Protein AF-A0A3P6SID5-F1 (afdb_monomer)

Solvent-accessible surface area (backbone atoms only — not comparable to full-atom values): 12322 Å² total; per-residue (Å²): 133,87,85,81,76,90,71,96,58,91,74,56,70,68,60,51,62,51,66,75,40,53,69,63,57,48,50,54,51,52,53,51,50,54,51,51,53,53,52,57,67,33,73,90,69,36,75,94,76,78,73,63,74,86,64,75,61,93,82,77,67,81,88,70,90,82,46,64,70,52,18,52,51,42,37,50,53,50,66,72,31,67,91,48,43,64,61,51,51,37,52,56,39,42,76,67,70,34,55,50,51,74,35,49,34,43,29,69,41,96,90,53,79,47,70,40,57,30,31,36,35,41,45,76,20,82,74,37,92,43,64,37,23,36,39,39,37,27,41,69,84,43,52,66,31,40,13,45,49,53,27,46,53,52,53,52,67,73,50,75,78,39,57,42,19,40,37,42,36,40,21,26,75,46,70,62,33,46,50,25,50,49,27,50,74,70,72,50,91,56,95,44,45,44,46,48,80,70,93,78,83,78,30,52,74,80,47,72,46,77,56,79,116

Foldseek 3Di:
DDDDDDDPDPDPPVVVVCVVCVPVVVVVVVVVVVVVVVQQPPPVNDDVDDDPLPDDDPPLDPPDDDQPVQLVVQLVVCVVPVPPNQVVLCVLLVVLPWDKDKKWKWFQPVPDTDIDIKIKTKDAQPNEPQQEEEEEEEESVQSSLVSVLSSVSSVVSVRNSNSHMYMYMHAYPPPLRVVQVVCLQVVNDDDGMHMDHDPDHTHHYPYYDYGDD

Organism: Cylicostephanus goldi (NCBI:txid71465)

Radius of gyration: 23.74 Å; Cα contacts (8 Å, |Δi|>4): 309; chains: 1; bounding box: 56×52×51 Å

InterPro domains:
  IPR007246 GPI transamidase component Gaa1 [PF04114] (115-213)
  IPR007246 GPI transamidase component Gaa1 [PTHR13304] (11-212)

Nearest PDB structures (foldseek):
  8imy-assembly1_G  TM=6.600E-01  e=4.866E-15  Homo sapiens
  8imx-assembly1_G  TM=6.613E-01  e=2.806E-14  Homo sapiens
  7wld-assembly1_G  TM=6.691E-01  e=1.928E-14  Homo sapiens
  7w72-assembly1_A  TM=6.576E-01  e=3.386E-14  Homo sapiens
  7d2i-assembly1_A  TM=7.084E-01  e=4.879E-05  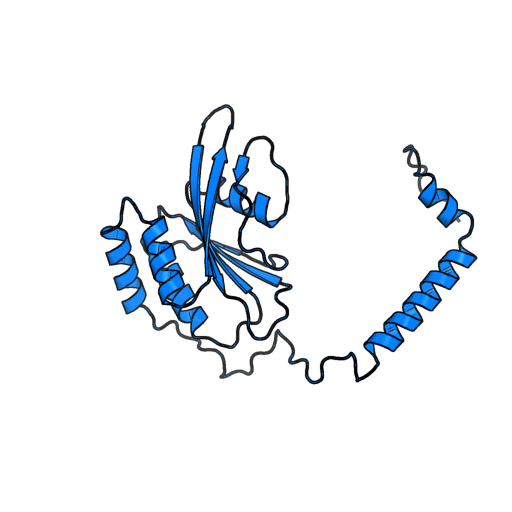Ixodes scapularis

Sequence (213 aa):
MRSLVTSSGQRHRILQRILDRPGLFGLISYTAALYYASFILDYKNSEHTRVSEHALMPGLVTERFDKDGLAVEYLQGLKENVKYKQDYICKCMEEVGLQCHKQRWWSTVKLSNASGTNVYAVLRATRATGVEAMLFAVDLTQREALAVTMAYAAFARQQVYWARDLFFVFVDGGAAGMDAWLSEYHLVEGNALRGEPLSAVGGVMIGGVVMKV

Mean predicted aligned error: 10.08 Å

pLDDT: mean 86.55, std 13.41, range [37.41, 97.81]

Secondary structure (DSSP, 8-state):
-PPP----S---HHHHHHHT-HHHHHHHHHHHHHHHHHHHHSTTTS-S----TT-PPTTSS--S---HHHHHHHHHHHHH-SSSHHHHHHHHHHHTT-EEEEEEEEE--TT--EEEEEEEEEEPPTTS-S-EEEEEEEETT-HHHHHHHHHHHHHHHH-S--SSEEEEEEESSTHHHHHHHHHHHTT---SSEEEPPPSS--SEEEEEEE---

Structure (mmCIF, N/CA/C/O backbone):
data_AF-A0A3P6SID5-F1
#
_entry.id   AF-A0A3P6SID5-F1
#
loop_
_atom_site.group_PDB
_atom_site.id
_atom_site.type_symbol
_atom_site.label_atom_id
_atom_site.label_alt_id
_atom_site.label_comp_id
_atom_site.label_asym_id
_atom_site.label_entity_id
_atom_site.label_seq_id
_atom_site.pdbx_PDB_ins_code
_atom_site.Cartn_x
_atom_site.Cartn_y
_atom_site.Cartn_z
_atom_site.occupancy
_atom_site.B_iso_or_equiv
_atom_site.auth_seq_id
_atom_site.auth_comp_id
_atom_site.auth_asym_id
_atom_site.auth_atom_id
_atom_site.pdbx_PDB_model_num
ATOM 1 N N . MET A 1 1 ? 25.006 36.005 -30.901 1.00 37.41 1 MET A N 1
ATOM 2 C CA . MET A 1 1 ? 23.806 35.426 -30.253 1.00 37.41 1 MET A CA 1
ATOM 3 C C . MET A 1 1 ? 24.026 35.428 -28.748 1.00 37.41 1 MET A C 1
ATOM 5 O O . MET A 1 1 ? 25.136 35.156 -28.314 1.00 37.41 1 MET A O 1
ATOM 9 N N . ARG A 1 2 ? 23.021 35.877 -27.989 1.00 37.59 2 ARG A N 1
ATOM 10 C CA . ARG A 1 2 ? 23.103 36.271 -26.572 1.00 37.59 2 ARG A CA 1
ATOM 11 C C . ARG A 1 2 ? 23.505 35.105 -25.658 1.00 37.59 2 ARG A C 1
ATOM 13 O O . ARG A 1 2 ? 22.853 34.068 -25.667 1.00 37.59 2 ARG A O 1
ATOM 20 N N . SER A 1 3 ? 24.542 35.324 -24.850 1.00 38.59 3 SER A N 1
ATOM 21 C CA . SER A 1 3 ? 24.907 34.471 -23.716 1.00 38.59 3 SER A CA 1
ATOM 22 C C . SER A 1 3 ? 23.888 34.677 -22.593 1.00 38.59 3 SER A C 1
ATOM 24 O O . SER A 1 3 ? 23.697 35.793 -22.109 1.00 38.59 3 SER A O 1
ATOM 26 N N . LEU A 1 4 ? 23.182 33.603 -22.252 1.00 44.41 4 LEU A N 1
ATOM 27 C CA . LEU A 1 4 ? 22.168 33.548 -21.209 1.00 44.41 4 LEU A CA 1
ATOM 28 C C . LEU A 1 4 ? 22.827 33.474 -19.822 1.00 44.41 4 LEU A C 1
ATOM 30 O O . LEU A 1 4 ? 23.631 32.586 -19.554 1.00 44.41 4 LEU A O 1
ATOM 34 N N . VAL A 1 5 ? 22.397 34.387 -18.947 1.00 42.75 5 VAL A N 1
ATOM 35 C CA . VAL A 1 5 ? 22.292 34.243 -17.484 1.00 42.75 5 VAL A CA 1
ATOM 36 C C . VAL A 1 5 ? 23.593 33.893 -16.741 1.00 42.75 5 VAL A C 1
ATOM 38 O O . VAL A 1 5 ? 23.950 32.736 -16.511 1.00 42.75 5 VAL A O 1
ATOM 41 N N . THR A 1 6 ? 24.264 34.928 -16.234 1.00 45.31 6 THR A N 1
ATOM 42 C CA . THR A 1 6 ? 25.262 34.807 -15.165 1.00 45.31 6 THR A CA 1
ATOM 43 C C . THR A 1 6 ? 24.550 34.575 -13.829 1.00 45.31 6 THR A C 1
ATOM 45 O O . THR A 1 6 ? 24.232 35.521 -13.113 1.00 45.31 6 THR A O 1
ATOM 48 N N . SER A 1 7 ? 24.266 33.316 -13.493 1.00 40.34 7 SER A N 1
ATOM 49 C CA . SER A 1 7 ? 23.890 32.941 -12.124 1.00 40.34 7 SER A CA 1
ATOM 50 C C . SER A 1 7 ? 25.135 32.968 -11.229 1.00 40.34 7 SER A C 1
ATOM 52 O O . SER A 1 7 ? 26.121 32.276 -11.492 1.00 40.34 7 SER A O 1
ATOM 54 N N . SER A 1 8 ? 25.091 33.806 -10.195 1.00 46.34 8 SER A N 1
ATOM 55 C CA . SER A 1 8 ? 26.129 34.069 -9.194 1.00 46.34 8 SER A CA 1
ATOM 56 C C . SER A 1 8 ? 26.168 33.003 -8.089 1.00 46.34 8 SER A C 1
ATOM 58 O O . SER A 1 8 ? 26.093 33.320 -6.904 1.00 46.34 8 SER A O 1
ATOM 60 N N . GLY A 1 9 ? 26.270 31.730 -8.471 1.00 56.53 9 GLY A N 1
ATOM 61 C CA . GLY A 1 9 ? 26.594 30.620 -7.570 1.00 56.53 9 GLY A CA 1
ATOM 62 C C . GLY A 1 9 ? 27.953 30.034 -7.949 1.00 56.53 9 GLY A C 1
ATOM 63 O O . GLY A 1 9 ? 28.246 29.910 -9.139 1.00 56.53 9 GLY A O 1
ATOM 64 N N . GLN A 1 10 ? 28.803 29.693 -6.972 1.00 56.16 10 GLN A N 1
ATOM 65 C CA . GLN A 1 10 ? 30.079 29.006 -7.223 1.00 56.16 10 GLN A CA 1
ATOM 66 C C . GLN A 1 10 ? 29.843 27.776 -8.115 1.00 56.16 10 GLN A C 1
ATOM 68 O O . GLN A 1 10 ? 29.314 26.761 -7.668 1.00 56.16 10 GLN A O 1
ATOM 73 N N . ARG A 1 11 ? 30.219 27.859 -9.398 1.00 56.56 11 ARG A N 1
ATOM 74 C CA . ARG A 1 11 ? 30.102 26.729 -10.326 1.00 56.56 11 ARG A CA 1
ATOM 75 C C . ARG A 1 11 ? 31.045 25.621 -9.858 1.00 56.56 11 ARG A C 1
ATOM 77 O O . ARG A 1 11 ? 32.242 25.852 -9.697 1.00 56.56 11 ARG A O 1
ATOM 84 N N . HIS A 1 12 ? 30.512 24.420 -9.636 1.00 68.69 12 HIS A N 1
ATOM 85 C CA . HIS A 1 12 ? 31.313 23.262 -9.242 1.00 68.69 12 HIS A CA 1
ATOM 86 C C . HIS A 1 12 ? 32.456 23.023 -10.244 1.00 68.69 12 HIS A C 1
ATOM 88 O O . HIS A 1 12 ? 32.229 22.918 -11.450 1.00 68.69 12 HIS A O 1
ATOM 94 N N . ARG A 1 13 ? 33.690 22.887 -9.735 1.00 73.44 13 ARG A N 1
ATOM 95 C CA . ARG A 1 13 ? 34.926 22.732 -10.535 1.00 73.44 13 ARG A CA 1
ATOM 96 C C . ARG A 1 13 ? 34.869 21.581 -11.551 1.00 73.44 13 ARG A C 1
ATOM 98 O O . ARG A 1 13 ? 35.522 21.643 -12.587 1.00 73.44 13 ARG A O 1
ATOM 105 N N . ILE A 1 14 ? 34.090 20.538 -11.259 1.00 74.94 14 ILE A N 1
ATOM 106 C CA . ILE A 1 14 ? 33.893 19.376 -12.141 1.00 74.94 14 ILE A CA 1
ATOM 107 C C . ILE A 1 14 ? 33.123 19.781 -13.401 1.00 74.94 14 ILE A C 1
ATOM 109 O O . ILE A 1 14 ? 33.540 19.456 -14.508 1.00 74.94 14 ILE A O 1
ATOM 113 N N . LEU A 1 15 ? 32.045 20.548 -13.236 1.00 73.69 15 LEU A N 1
ATOM 114 C CA . LEU A 1 15 ? 31.225 21.037 -14.342 1.00 73.69 15 LEU A CA 1
ATOM 115 C C . LEU A 1 15 ? 32.030 21.954 -15.267 1.00 73.69 15 LEU A C 1
ATOM 117 O O . LEU A 1 15 ? 31.939 21.810 -16.481 1.00 73.69 15 LEU A O 1
ATOM 121 N N . GLN A 1 16 ? 32.876 22.829 -14.711 1.00 74.06 16 GLN A N 1
ATOM 122 C CA . GLN A 1 16 ? 33.773 23.668 -15.518 1.00 74.06 16 GLN A CA 1
ATOM 123 C C . GLN A 1 16 ? 34.724 22.826 -16.376 1.00 74.06 16 GLN A C 1
ATOM 125 O O . GLN A 1 16 ? 34.759 23.014 -17.584 1.00 74.06 16 GLN A O 1
ATOM 130 N N . ARG A 1 17 ? 35.382 21.808 -15.803 1.00 72.81 17 ARG A N 1
ATOM 131 C CA . ARG A 1 17 ? 36.277 20.919 -16.572 1.00 72.81 17 ARG A CA 1
ATOM 132 C C . ARG A 1 17 ? 35.579 20.172 -17.712 1.00 72.81 17 ARG A C 1
ATOM 134 O O . ARG A 1 17 ? 36.223 19.875 -18.715 1.00 72.81 17 ARG A O 1
ATOM 141 N N . ILE A 1 18 ? 34.295 19.849 -17.553 1.00 74.44 18 ILE A N 1
ATOM 142 C CA . ILE A 1 18 ? 33.492 19.197 -18.598 1.00 74.44 18 ILE A CA 1
ATOM 143 C C . ILE A 1 18 ? 33.144 20.199 -19.709 1.00 74.44 18 ILE A C 1
ATOM 145 O O . ILE A 1 18 ? 33.297 19.896 -20.892 1.00 74.44 18 ILE A O 1
ATOM 149 N N . LEU A 1 19 ? 32.736 21.412 -19.331 1.00 75.44 19 LEU A N 1
ATOM 150 C CA . LEU A 1 19 ? 32.394 22.497 -20.255 1.00 75.44 19 LEU A CA 1
ATOM 151 C C . LEU A 1 19 ? 33.605 23.067 -21.010 1.00 75.44 19 LEU A C 1
ATOM 153 O O . LEU A 1 19 ? 33.432 23.549 -22.126 1.00 75.44 19 LEU A O 1
ATOM 157 N N . ASP A 1 20 ? 34.813 22.968 -20.453 1.00 81.56 20 ASP A N 1
ATOM 158 C CA . ASP A 1 20 ? 36.049 23.457 -21.080 1.00 81.56 20 ASP A CA 1
ATOM 159 C C . ASP A 1 20 ? 36.510 22.588 -22.270 1.00 81.56 20 ASP A C 1
ATOM 161 O O . ASP A 1 20 ? 37.322 23.026 -23.086 1.00 81.56 20 ASP A O 1
ATOM 165 N N . ARG A 1 21 ? 36.004 21.350 -22.404 1.00 82.94 21 ARG A N 1
ATOM 166 C CA . ARG A 1 21 ? 36.324 20.437 -23.523 1.00 82.94 21 ARG A CA 1
ATOM 167 C C . ARG A 1 21 ? 35.071 19.786 -24.123 1.00 82.94 21 ARG A C 1
ATOM 169 O O . ARG A 1 21 ? 34.941 18.558 -24.094 1.00 82.94 21 ARG A O 1
ATOM 176 N N . PRO A 1 22 ? 34.171 20.573 -24.737 1.00 77.75 22 PRO A N 1
ATOM 177 C CA . PRO A 1 22 ? 32.864 20.082 -25.170 1.00 77.75 22 PRO A CA 1
ATOM 178 C C . PRO A 1 22 ? 32.956 18.996 -26.255 1.00 77.75 22 PRO A C 1
ATOM 180 O O . PRO A 1 22 ? 32.145 18.075 -26.263 1.00 77.75 22 PRO A O 1
ATOM 183 N N . GLY A 1 23 ? 33.969 19.041 -27.131 1.00 84.75 23 GLY A N 1
ATOM 184 C CA . GLY A 1 23 ? 34.137 18.054 -28.207 1.00 84.75 23 GLY A CA 1
ATOM 185 C C . GLY A 1 23 ? 34.469 16.638 -27.717 1.00 84.75 23 GLY A C 1
ATOM 186 O O . GLY A 1 23 ? 33.917 15.669 -28.231 1.00 84.75 23 GLY A O 1
ATOM 187 N N . LEU A 1 24 ? 35.322 16.506 -26.693 1.00 86.25 24 LEU A N 1
ATOM 188 C CA . LEU A 1 24 ? 35.732 15.200 -26.159 1.00 86.25 24 LEU A CA 1
ATOM 189 C C . LEU A 1 24 ? 34.582 14.523 -25.405 1.00 86.25 24 LEU A C 1
ATOM 191 O O . LEU A 1 24 ? 34.270 13.364 -25.664 1.00 86.25 24 LEU A O 1
ATOM 195 N N . PHE A 1 25 ? 33.929 15.254 -24.496 1.00 85.00 25 PHE A N 1
ATOM 196 C CA . PHE A 1 25 ? 32.788 14.728 -23.742 1.00 85.00 25 PHE A CA 1
ATOM 197 C C . PHE A 1 25 ? 31.568 14.492 -24.638 1.00 85.00 25 PHE A C 1
ATOM 199 O O . PHE A 1 25 ? 30.834 13.532 -24.420 1.00 85.00 25 PHE A O 1
ATOM 206 N N . GLY A 1 26 ? 31.394 15.304 -25.687 1.00 86.56 26 GLY A N 1
ATOM 207 C CA . GLY A 1 26 ? 30.408 15.058 -26.735 1.00 86.56 26 GLY A CA 1
ATOM 208 C C . GLY A 1 26 ? 30.654 13.733 -27.455 1.00 86.56 26 GLY A C 1
ATOM 209 O O . GLY A 1 26 ? 29.738 12.922 -27.550 1.00 86.56 26 GLY A O 1
ATOM 210 N N . LEU A 1 27 ? 31.892 13.469 -27.891 1.00 93.31 27 LEU A N 1
ATOM 211 C CA . LEU A 1 27 ? 32.250 12.208 -28.547 1.00 93.31 27 LEU A CA 1
ATOM 212 C C . LEU A 1 27 ? 32.007 11.002 -27.628 1.00 93.31 27 LEU A C 1
ATOM 214 O O . LEU A 1 27 ? 31.391 10.035 -28.060 1.00 93.31 27 LEU A O 1
ATOM 218 N N . ILE A 1 28 ? 32.440 11.080 -26.364 1.00 93.19 28 ILE A N 1
ATOM 219 C CA . ILE A 1 28 ? 32.239 10.014 -25.367 1.00 93.19 28 ILE A CA 1
ATOM 220 C C . ILE A 1 28 ? 30.746 9.751 -25.135 1.00 93.19 28 ILE A C 1
ATOM 222 O O . ILE A 1 28 ? 30.326 8.601 -25.059 1.00 93.19 28 ILE A O 1
ATOM 226 N N . SER A 1 29 ? 29.934 10.806 -25.042 1.00 91.81 29 SER A N 1
ATOM 227 C CA . SER A 1 29 ? 28.482 10.677 -24.890 1.00 91.81 29 SER A CA 1
ATOM 228 C C . SER A 1 29 ? 27.844 10.004 -26.110 1.00 91.81 29 SER A C 1
ATOM 230 O O . SER A 1 29 ? 27.059 9.070 -25.961 1.00 91.81 29 SER A O 1
ATOM 232 N N . TYR A 1 30 ? 28.234 10.409 -27.324 1.00 94.81 30 TYR A N 1
ATOM 233 C CA . TYR A 1 30 ? 27.730 9.808 -28.562 1.00 94.81 30 TYR A CA 1
ATOM 234 C C . TYR A 1 30 ? 28.124 8.336 -28.707 1.00 94.81 30 TYR A C 1
ATOM 236 O O . TYR A 1 30 ? 27.286 7.515 -29.074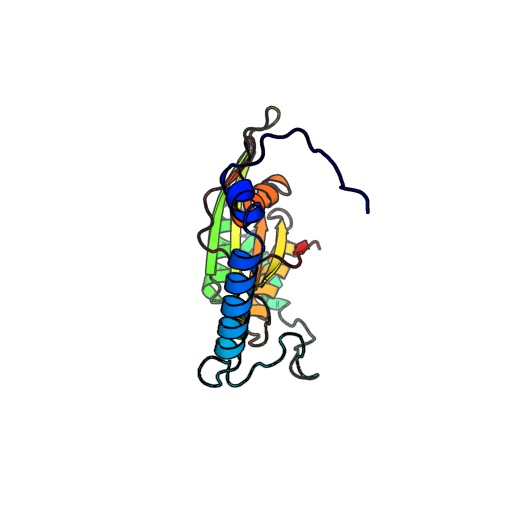 1.00 94.81 30 TYR A O 1
ATOM 244 N N . THR A 1 31 ? 29.374 7.976 -28.406 1.00 95.94 31 THR A N 1
ATOM 245 C CA . THR A 1 31 ? 29.815 6.577 -28.474 1.00 95.94 31 THR A CA 1
ATOM 246 C C . THR A 1 31 ? 29.134 5.722 -27.410 1.00 95.94 31 THR A C 1
ATOM 248 O O . THR A 1 31 ? 28.699 4.615 -27.721 1.00 95.94 31 THR A O 1
ATOM 251 N N . ALA A 1 32 ? 28.959 6.242 -26.191 1.00 96.19 32 ALA A N 1
ATOM 252 C CA . ALA A 1 32 ? 28.201 5.571 -25.139 1.00 96.19 32 ALA A CA 1
ATOM 253 C C . ALA A 1 32 ? 26.731 5.361 -25.535 1.00 96.19 32 ALA A C 1
ATOM 255 O O . ALA A 1 32 ? 26.195 4.274 -25.327 1.00 96.19 32 ALA A O 1
ATOM 256 N N . ALA A 1 33 ? 26.098 6.357 -26.160 1.00 94.31 33 ALA A N 1
ATOM 257 C CA . ALA A 1 33 ? 24.725 6.251 -26.647 1.00 94.31 33 ALA A CA 1
ATOM 258 C C . ALA A 1 33 ? 24.585 5.195 -27.756 1.00 94.31 33 ALA A C 1
ATOM 260 O O . ALA A 1 33 ? 23.677 4.370 -27.699 1.00 94.31 33 ALA A O 1
ATOM 261 N N . LEU A 1 34 ? 25.502 5.171 -28.731 1.00 95.50 34 LEU A N 1
ATOM 262 C CA . LEU A 1 34 ? 25.509 4.168 -29.806 1.00 95.50 34 LEU A CA 1
ATOM 263 C C . LEU A 1 34 ? 25.744 2.752 -29.272 1.00 95.50 34 LEU A C 1
ATOM 265 O O . LEU A 1 34 ? 25.076 1.812 -29.705 1.00 95.50 34 LEU A O 1
ATOM 269 N N . TYR A 1 35 ? 26.660 2.600 -28.314 1.00 95.62 35 TYR A N 1
ATOM 270 C CA . TYR A 1 35 ? 26.887 1.329 -27.635 1.00 95.62 35 TYR A CA 1
ATOM 271 C C . TYR A 1 35 ? 25.630 0.865 -26.895 1.00 95.62 35 TYR A C 1
ATOM 273 O O . TYR A 1 35 ? 25.184 -0.261 -27.092 1.00 95.62 35 TYR A O 1
ATOM 281 N N . TYR A 1 36 ? 25.017 1.745 -26.101 1.00 92.62 36 TYR A N 1
ATOM 282 C CA . TYR A 1 36 ? 23.811 1.428 -25.341 1.00 92.62 36 TYR A CA 1
ATOM 283 C C . TYR A 1 36 ? 22.621 1.080 -26.248 1.00 92.62 36 TYR A C 1
ATOM 285 O O . TYR A 1 36 ? 21.911 0.111 -25.989 1.00 92.62 36 TYR A O 1
ATOM 293 N N . ALA A 1 37 ? 22.443 1.807 -27.355 1.00 91.81 37 ALA A N 1
ATOM 294 C CA . ALA A 1 37 ? 21.420 1.497 -28.350 1.00 91.81 37 ALA A CA 1
ATOM 295 C C . ALA A 1 37 ? 21.654 0.119 -28.986 1.00 91.81 37 ALA A C 1
ATOM 297 O O . ALA A 1 37 ? 20.730 -0.684 -29.074 1.00 91.81 37 ALA A O 1
ATOM 298 N N . SER A 1 38 ? 22.899 -0.184 -29.365 1.00 90.62 38 SER A N 1
ATOM 299 C CA . SER A 1 38 ? 23.267 -1.491 -29.926 1.00 90.62 38 SER A CA 1
ATOM 300 C C . SER A 1 38 ? 23.057 -2.622 -28.915 1.00 90.62 38 SER A C 1
ATOM 302 O O . SER A 1 38 ? 22.618 -3.706 -29.283 1.00 90.62 38 SER A O 1
ATOM 304 N N . PHE A 1 39 ? 23.324 -2.358 -27.634 1.00 92.38 39 PHE A N 1
ATOM 305 C CA . PHE A 1 39 ? 23.145 -3.311 -26.544 1.00 92.38 39 PHE A CA 1
ATOM 306 C C . PHE A 1 39 ? 21.671 -3.664 -26.297 1.00 92.38 39 PHE A C 1
ATOM 308 O O . PHE A 1 39 ? 21.365 -4.836 -26.091 1.00 92.38 39 PHE A O 1
ATOM 315 N N . ILE A 1 40 ? 20.767 -2.677 -26.341 1.00 87.25 40 ILE A N 1
ATOM 316 C CA . ILE A 1 40 ? 19.315 -2.895 -26.192 1.00 87.25 40 ILE A CA 1
ATOM 317 C C . ILE A 1 40 ? 18.718 -3.594 -27.419 1.00 87.25 40 ILE A C 1
ATOM 319 O O . ILE A 1 40 ? 17.777 -4.373 -27.282 1.00 87.25 40 ILE A O 1
ATOM 323 N N . LEU A 1 41 ? 19.243 -3.308 -28.614 1.00 84.31 41 LEU A N 1
ATOM 324 C CA . LEU A 1 41 ? 18.772 -3.905 -29.866 1.00 84.31 41 LEU A CA 1
ATOM 325 C C . LEU A 1 41 ? 19.234 -5.356 -30.060 1.00 84.31 41 LEU A C 1
ATOM 327 O O . LEU A 1 41 ? 18.682 -6.050 -30.913 1.00 84.31 41 LEU A O 1
ATOM 331 N N . ASP A 1 42 ? 20.231 -5.822 -29.302 1.00 88.50 42 ASP A N 1
ATOM 332 C CA . ASP A 1 42 ? 20.638 -7.223 -29.337 1.00 88.50 42 ASP A CA 1
ATOM 333 C C . ASP A 1 42 ? 19.501 -8.109 -28.809 1.00 88.50 42 ASP A C 1
ATOM 335 O O . ASP A 1 42 ? 19.067 -7.992 -27.660 1.00 88.50 42 ASP A O 1
ATOM 339 N N . TYR A 1 43 ? 19.037 -9.033 -29.652 1.00 79.88 43 TYR A N 1
ATOM 340 C CA . TYR A 1 43 ? 17.922 -9.932 -29.355 1.00 79.88 43 TYR A CA 1
ATOM 341 C C . TYR A 1 43 ? 18.154 -10.770 -28.088 1.00 79.88 43 TYR A C 1
ATOM 343 O O . TYR A 1 43 ? 17.205 -11.162 -27.413 1.00 79.88 43 TYR A O 1
ATOM 351 N N . LYS A 1 44 ? 19.422 -11.033 -27.743 1.00 83.06 44 LYS A N 1
ATOM 352 C CA . LYS A 1 44 ? 19.797 -11.753 -26.516 1.00 83.06 44 LYS A CA 1
ATOM 353 C C . LYS A 1 44 ? 19.510 -10.966 -25.236 1.00 83.06 44 LYS A C 1
ATOM 355 O O . LYS A 1 44 ? 19.319 -11.581 -24.192 1.00 83.06 44 LYS A O 1
ATOM 360 N N . ASN A 1 45 ? 19.508 -9.636 -25.319 1.00 80.38 45 ASN A N 1
ATOM 361 C CA . ASN A 1 45 ? 19.296 -8.741 -24.182 1.00 80.38 45 ASN A CA 1
ATOM 362 C C . ASN A 1 45 ? 17.877 -8.159 -24.157 1.00 80.38 45 ASN A C 1
ATOM 364 O O . ASN A 1 45 ? 17.437 -7.663 -23.121 1.00 80.38 45 ASN A O 1
ATOM 368 N N . SER A 1 46 ? 17.165 -8.195 -25.285 1.00 70.44 46 SER A N 1
ATOM 369 C CA . SER A 1 46 ? 15.778 -7.745 -25.379 1.00 70.44 46 SER A CA 1
ATOM 370 C C . SER A 1 46 ? 14.805 -8.763 -24.776 1.00 70.44 46 SER A C 1
ATOM 372 O O . SER A 1 46 ? 14.966 -9.969 -24.960 1.00 70.44 46 SER A O 1
ATOM 374 N N . GLU A 1 47 ? 13.747 -8.293 -24.110 1.00 67.56 47 GLU A N 1
ATOM 375 C CA . GLU A 1 47 ? 12.662 -9.165 -23.648 1.00 67.56 47 GLU A CA 1
ATOM 376 C C . GLU A 1 47 ? 11.976 -9.852 -24.843 1.00 67.56 47 GLU A C 1
ATOM 378 O O . GLU A 1 47 ? 11.441 -9.188 -25.730 1.00 67.56 47 GLU A O 1
ATOM 383 N N . HIS A 1 48 ? 11.954 -11.190 -24.858 1.00 63.56 48 HIS A N 1
ATOM 384 C CA . HIS A 1 48 ? 11.429 -11.979 -25.982 1.00 63.56 48 HIS A CA 1
ATOM 385 C C . HIS A 1 48 ? 9.954 -11.701 -26.317 1.00 63.56 48 HIS A C 1
ATOM 387 O O . HIS A 1 48 ? 9.524 -11.903 -27.452 1.00 63.56 48 HIS A O 1
ATOM 393 N N . THR A 1 49 ? 9.142 -11.275 -25.346 1.00 65.94 49 THR A N 1
ATOM 394 C CA . THR A 1 49 ? 7.729 -10.935 -25.561 1.00 65.94 49 THR A CA 1
ATOM 395 C C . THR A 1 49 ? 7.282 -9.902 -24.532 1.00 65.94 49 THR A C 1
ATOM 397 O O . THR A 1 49 ? 6.819 -10.249 -23.446 1.00 65.94 49 THR A O 1
ATOM 400 N N . ARG A 1 50 ? 7.396 -8.616 -24.879 1.00 63.44 50 ARG A N 1
ATOM 401 C CA . ARG A 1 50 ? 6.803 -7.534 -24.087 1.00 63.44 50 ARG A CA 1
ATOM 402 C C . ARG A 1 50 ? 5.327 -7.394 -24.459 1.00 63.44 50 ARG A C 1
ATOM 404 O O . ARG A 1 50 ? 4.988 -6.831 -25.497 1.00 63.44 50 ARG A O 1
ATOM 411 N N . VAL A 1 51 ? 4.439 -7.893 -23.606 1.00 62.06 51 VAL A N 1
ATOM 412 C CA . VAL A 1 51 ? 3.011 -7.551 -23.676 1.00 62.06 51 VAL A CA 1
ATOM 413 C C . VAL A 1 51 ? 2.863 -6.124 -23.159 1.00 62.06 51 VAL A C 1
ATOM 415 O O . VAL A 1 51 ? 3.378 -5.809 -22.088 1.00 62.06 51 VAL A O 1
ATOM 418 N N . SER A 1 52 ? 2.196 -5.239 -23.907 1.00 64.06 52 SER A N 1
ATOM 419 C CA . SER A 1 52 ? 1.993 -3.869 -23.430 1.00 64.06 52 SER A CA 1
ATOM 420 C C . SER A 1 52 ? 1.209 -3.894 -22.119 1.00 64.06 52 SER A C 1
ATOM 422 O O . SER A 1 52 ? 0.090 -4.406 -22.068 1.00 64.06 52 SER A O 1
ATOM 424 N N . GLU A 1 53 ? 1.783 -3.304 -21.078 1.00 63.88 53 GLU A N 1
ATOM 425 C CA . GLU A 1 53 ? 1.243 -3.285 -19.715 1.00 63.88 53 GLU A CA 1
ATOM 426 C C . GLU A 1 53 ? -0.161 -2.667 -19.598 1.00 63.88 53 GLU A C 1
ATOM 428 O O . GLU A 1 53 ? -0.905 -2.996 -18.678 1.00 63.88 53 GLU A O 1
ATOM 433 N N . HIS A 1 54 ? -0.543 -1.817 -20.556 1.00 63.31 54 HIS A N 1
ATOM 434 C CA . HIS A 1 54 ? -1.824 -1.110 -20.580 1.00 63.31 54 HIS A CA 1
ATOM 435 C C . HIS A 1 54 ? -2.946 -1.827 -21.342 1.00 63.31 54 HIS A C 1
ATOM 437 O O . HIS A 1 54 ? -4.083 -1.362 -21.310 1.00 63.31 54 HIS A O 1
ATOM 443 N N . ALA A 1 55 ? -2.667 -2.946 -22.015 1.00 62.41 55 ALA A N 1
ATOM 444 C CA . ALA A 1 55 ? -3.671 -3.659 -22.799 1.00 62.41 55 ALA A CA 1
ATOM 445 C C . ALA A 1 55 ? -4.014 -4.996 -22.136 1.00 62.41 55 ALA A C 1
ATOM 447 O O . ALA A 1 55 ? -3.410 -6.032 -22.416 1.00 62.41 55 ALA A O 1
ATOM 448 N N . LEU A 1 56 ? -5.015 -4.986 -21.256 1.00 68.00 56 LEU A N 1
ATOM 449 C CA . LEU A 1 56 ? -5.776 -6.205 -21.002 1.00 68.00 56 LEU A CA 1
ATOM 450 C C . LEU A 1 56 ? -6.735 -6.409 -22.175 1.00 68.00 56 LEU A C 1
ATOM 452 O O . LEU A 1 56 ? -7.448 -5.485 -22.561 1.00 68.00 56 LEU A O 1
ATOM 456 N N . MET A 1 57 ? -6.751 -7.614 -22.748 1.00 71.88 57 MET A N 1
ATOM 457 C CA . MET A 1 57 ? -7.738 -7.943 -23.771 1.00 71.88 57 MET A CA 1
ATOM 458 C C . MET A 1 57 ? -9.141 -7.859 -23.141 1.00 71.88 57 MET A C 1
ATOM 460 O O . MET A 1 57 ? -9.336 -8.374 -22.030 1.00 71.88 57 MET A O 1
ATOM 464 N N . PRO A 1 58 ? -10.108 -7.203 -23.809 1.00 61.84 58 PRO A N 1
ATOM 465 C CA . PRO A 1 58 ? -11.482 -7.138 -23.324 1.00 61.84 58 PRO A CA 1
ATOM 466 C C . PRO A 1 58 ? -12.003 -8.569 -23.128 1.00 61.84 58 PRO A C 1
ATOM 468 O O . PRO A 1 58 ? -11.965 -9.377 -24.053 1.00 61.84 58 PRO A O 1
ATOM 471 N N . GLY A 1 59 ? -12.397 -8.904 -21.896 1.00 70.38 59 GLY A N 1
ATOM 472 C CA . GLY A 1 59 ? -12.808 -10.257 -21.488 1.00 70.38 59 GLY A CA 1
ATOM 473 C C . GLY A 1 59 ? -11.886 -10.964 -20.484 1.00 70.38 59 GLY A C 1
ATOM 474 O O . GLY A 1 59 ? -12.309 -11.945 -19.884 1.00 70.38 59 GLY A O 1
ATOM 475 N N . LEU A 1 60 ? -10.661 -10.472 -20.246 1.00 76.88 60 LEU A N 1
ATOM 476 C CA . LEU A 1 60 ? -9.793 -10.970 -19.157 1.00 76.88 60 LEU A CA 1
ATOM 477 C C . LEU A 1 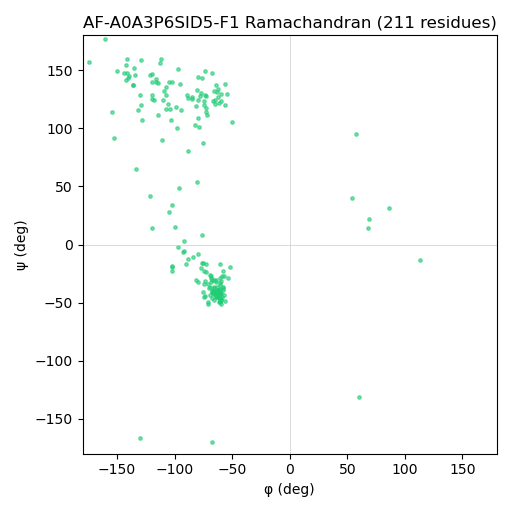60 ? -9.936 -10.188 -17.843 1.00 76.88 60 LEU A C 1
ATOM 479 O O . LEU A 1 60 ? -9.340 -10.564 -16.834 1.00 76.88 60 LEU A O 1
ATOM 483 N N . VAL A 1 61 ? -10.695 -9.092 -17.859 1.00 77.56 61 VAL A N 1
ATOM 484 C CA . VAL A 1 61 ? -10.991 -8.296 -16.667 1.00 77.56 61 VAL A CA 1
ATOM 485 C C . VAL A 1 61 ? -12.237 -8.858 -16.000 1.00 77.56 61 VAL A C 1
ATOM 487 O O . VAL A 1 61 ? -13.297 -8.953 -16.615 1.00 77.56 61 VAL A O 1
ATOM 490 N N . THR A 1 62 ? -12.118 -9.177 -14.719 1.00 81.56 62 THR A N 1
ATOM 491 C CA . THR A 1 62 ? -13.272 -9.466 -13.871 1.00 81.56 62 THR A CA 1
ATOM 492 C C . THR A 1 62 ? -13.907 -8.133 -13.472 1.00 81.56 62 THR A C 1
ATOM 494 O O . THR A 1 62 ? -13.380 -7.423 -12.621 1.00 81.56 62 THR A O 1
ATOM 497 N N . GLU A 1 63 ? -15.006 -7.754 -14.127 1.00 79.38 63 GLU A N 1
ATOM 498 C CA . GLU A 1 63 ? -15.639 -6.434 -13.942 1.00 79.38 63 GLU A CA 1
ATOM 499 C C . GLU A 1 63 ? -16.373 -6.289 -12.605 1.00 79.38 63 GLU A C 1
ATOM 501 O O . GLU A 1 63 ? -16.597 -5.178 -12.127 1.00 79.38 63 GLU A O 1
ATOM 506 N N . ARG A 1 64 ? -16.787 -7.412 -12.012 1.00 83.75 64 ARG A N 1
ATOM 507 C CA . ARG A 1 64 ? -17.608 -7.425 -10.803 1.00 83.75 64 ARG A CA 1
ATOM 508 C C . ARG A 1 64 ? -16.785 -7.864 -9.609 1.00 83.75 64 ARG A C 1
ATOM 510 O O . ARG A 1 64 ? -16.160 -8.921 -9.627 1.00 83.75 64 ARG A O 1
ATOM 517 N N . PHE A 1 65 ? -16.850 -7.054 -8.565 1.00 86.44 65 PHE A N 1
ATOM 518 C CA . PHE A 1 65 ? -16.450 -7.459 -7.232 1.00 86.44 65 PHE A CA 1
ATOM 519 C C . PHE A 1 65 ? -17.528 -8.388 -6.661 1.00 86.44 65 PHE A C 1
ATOM 521 O O . PHE A 1 65 ? -18.699 -8.022 -6.635 1.00 86.44 65 PHE A O 1
ATOM 528 N N . ASP A 1 66 ? -17.140 -9.598 -6.258 1.00 88.69 66 ASP A N 1
ATOM 529 C CA . ASP A 1 66 ? -18.046 -10.658 -5.795 1.00 88.69 66 ASP A CA 1
ATOM 530 C C . ASP A 1 66 ? -17.762 -11.104 -4.346 1.00 88.69 66 ASP A C 1
ATOM 532 O O . ASP A 1 66 ? -18.240 -12.148 -3.900 1.00 88.69 66 ASP A O 1
ATOM 536 N N . LYS A 1 67 ? -16.968 -10.329 -3.591 1.00 90.62 67 LYS A N 1
ATOM 537 C CA . LYS A 1 67 ? -16.500 -10.689 -2.238 1.00 90.62 67 LYS A CA 1
ATOM 538 C C . LYS A 1 67 ? -17.260 -9.984 -1.115 1.00 90.62 67 LYS A C 1
ATOM 540 O O . LYS A 1 67 ? -16.693 -9.726 -0.054 1.00 90.62 67 LYS A O 1
ATOM 545 N N . ASP A 1 68 ? -18.551 -9.733 -1.307 1.00 91.19 68 ASP A N 1
ATOM 546 C CA . ASP A 1 68 ? -19.393 -9.071 -0.302 1.00 91.19 68 ASP A CA 1
ATOM 547 C C . ASP A 1 68 ? -19.453 -9.869 1.010 1.00 91.19 68 ASP A C 1
ATOM 549 O O . ASP A 1 68 ? -19.289 -9.310 2.093 1.00 91.19 68 ASP A O 1
ATOM 553 N N . GLY A 1 69 ? -19.599 -11.198 0.926 1.00 93.94 69 GLY A N 1
ATOM 554 C CA . GLY A 1 69 ? -19.607 -12.071 2.107 1.00 93.94 69 GLY A CA 1
ATOM 555 C C . GLY A 1 69 ? -18.298 -12.014 2.901 1.00 93.94 69 GLY A C 1
ATOM 556 O O . GLY A 1 69 ? -18.321 -11.948 4.128 1.00 93.94 69 GLY A O 1
ATOM 557 N N . LEU A 1 70 ? -17.162 -11.944 2.200 1.00 95.25 70 LEU A N 1
ATOM 558 C CA . LEU A 1 70 ? -15.842 -11.823 2.820 1.00 95.25 70 LEU A CA 1
ATOM 559 C C . LEU A 1 70 ? -15.651 -10.446 3.476 1.00 95.25 70 LEU A C 1
ATOM 561 O O . LEU A 1 70 ? -15.059 -10.344 4.547 1.00 95.25 70 LEU A O 1
ATOM 565 N N . ALA A 1 71 ? -16.190 -9.381 2.874 1.00 95.19 71 ALA A N 1
ATOM 566 C CA . ALA A 1 71 ? -16.188 -8.054 3.487 1.00 95.19 71 ALA A CA 1
ATOM 567 C C . ALA A 1 71 ? -16.986 -8.041 4.801 1.00 95.19 71 ALA A C 1
ATOM 569 O O . ALA A 1 71 ? -16.540 -7.452 5.785 1.00 95.19 71 ALA A O 1
ATOM 570 N N . VAL A 1 72 ? -18.130 -8.731 4.857 1.00 96.44 72 VAL A N 1
ATOM 571 C CA . VAL A 1 72 ? -18.920 -8.873 6.093 1.00 96.44 72 VAL A CA 1
ATOM 572 C C . VAL A 1 72 ? -18.155 -9.665 7.158 1.00 96.44 72 VAL A C 1
ATOM 574 O O . VAL A 1 72 ? -18.141 -9.258 8.321 1.00 96.44 72 VAL A O 1
ATOM 577 N N . GLU A 1 73 ? -17.479 -10.748 6.773 1.00 96.50 73 GLU A N 1
ATOM 578 C CA . GLU A 1 73 ? -16.637 -11.542 7.676 1.00 96.50 73 GLU A CA 1
ATOM 579 C C . GLU A 1 73 ? -15.494 -10.703 8.266 1.00 96.50 73 GLU A C 1
ATOM 581 O O . GLU A 1 73 ? -15.331 -10.636 9.487 1.00 96.50 73 GLU A O 1
ATOM 586 N N . TYR A 1 74 ? -14.756 -9.969 7.426 1.00 96.50 74 TYR A N 1
ATOM 587 C CA . TYR A 1 74 ? -13.706 -9.071 7.903 1.00 96.50 74 TYR A CA 1
ATOM 588 C C . TYR A 1 74 ? -14.249 -7.961 8.799 1.00 96.50 74 TYR A C 1
ATOM 590 O O . TYR A 1 74 ? -13.632 -7.651 9.819 1.00 96.50 74 TYR A O 1
ATOM 598 N N . LEU A 1 75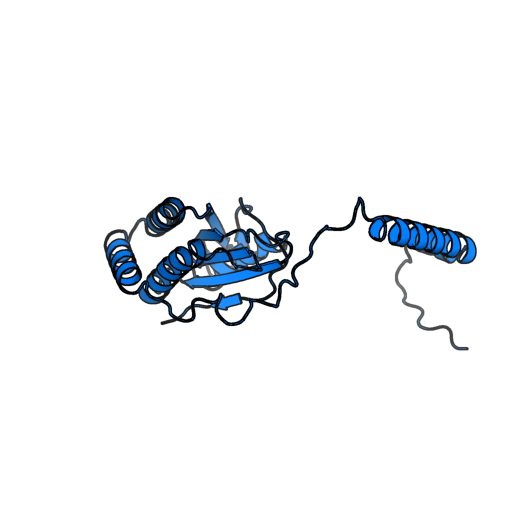 ? -15.414 -7.394 8.475 1.00 96.50 75 LEU A N 1
ATOM 599 C CA . LEU A 1 75 ? -16.064 -6.391 9.314 1.00 96.50 75 LEU A CA 1
ATOM 600 C C . LEU A 1 75 ? -16.400 -6.951 10.701 1.00 96.50 75 LEU A C 1
ATOM 602 O O . LEU A 1 75 ? -16.207 -6.259 11.703 1.00 96.50 75 LEU A O 1
ATOM 606 N N . GLN A 1 76 ? -16.886 -8.190 10.768 1.00 96.44 76 GLN A N 1
ATOM 607 C CA . GLN A 1 76 ? -17.189 -8.860 12.027 1.00 96.44 76 GLN A CA 1
ATOM 608 C C . GLN A 1 76 ? -15.914 -9.116 12.841 1.00 96.44 76 GLN A C 1
ATOM 610 O O . GLN A 1 76 ? -15.841 -8.711 14.003 1.00 96.44 76 GLN A O 1
ATOM 615 N N . GLY A 1 77 ? -14.860 -9.658 12.228 1.00 95.12 77 GLY A N 1
ATOM 616 C CA . GLY A 1 77 ? -13.594 -9.879 12.930 1.00 95.12 77 GLY A CA 1
ATOM 617 C C . GLY A 1 77 ? -12.910 -8.582 13.388 1.00 95.12 77 GLY A C 1
ATOM 618 O O . GLY A 1 77 ? -12.303 -8.550 14.460 1.00 95.12 77 GLY A O 1
ATOM 619 N N . LEU A 1 78 ? -13.084 -7.468 12.664 1.00 94.94 78 LEU A N 1
ATOM 620 C CA . LEU A 1 78 ? -12.640 -6.132 13.095 1.00 94.94 78 LEU A CA 1
ATOM 621 C C . LEU A 1 78 ? -13.437 -5.584 14.291 1.00 94.94 78 LEU A C 1
ATOM 623 O O . LEU A 1 78 ? -12.907 -4.777 15.065 1.00 94.94 78 LEU A O 1
ATOM 627 N N . LYS A 1 79 ? -14.708 -5.979 14.444 1.00 94.06 79 LYS A N 1
ATOM 628 C CA . LYS A 1 79 ? -15.534 -5.642 15.617 1.00 94.06 79 LYS A CA 1
ATOM 629 C C . LYS A 1 79 ? -15.134 -6.460 16.840 1.00 94.06 79 LYS A C 1
ATOM 631 O O . LYS A 1 79 ? -15.191 -5.933 17.945 1.00 94.06 79 LYS A O 1
ATOM 636 N N . GLU A 1 80 ? -14.706 -7.701 16.649 1.00 94.25 80 GLU A N 1
ATOM 637 C CA . GLU A 1 80 ? -14.237 -8.572 17.730 1.00 94.25 80 GLU A CA 1
ATOM 638 C C . GLU A 1 80 ? -12.827 -8.174 18.200 1.00 94.25 80 GLU A C 1
ATOM 640 O O . GLU A 1 80 ? -12.562 -8.077 19.398 1.00 94.25 80 GLU A O 1
ATOM 645 N N . ASN A 1 81 ? -11.934 -7.824 17.268 1.00 91.94 81 ASN A N 1
ATOM 646 C CA . ASN A 1 81 ? -10.527 -7.516 17.542 1.00 91.94 81 ASN A CA 1
ATOM 647 C C . ASN A 1 81 ? -10.243 -6.010 17.693 1.00 91.94 81 ASN A C 1
ATOM 649 O O . ASN A 1 81 ? -9.292 -5.483 17.120 1.00 91.94 81 ASN A O 1
ATOM 653 N N . VAL A 1 82 ? -11.033 -5.286 18.496 1.00 87.94 82 VAL A N 1
ATOM 654 C CA . VAL A 1 82 ? -10.922 -3.811 18.606 1.00 87.94 82 VAL A CA 1
ATOM 655 C C . VAL A 1 82 ? -9.555 -3.331 19.109 1.00 87.94 82 VAL A C 1
ATOM 657 O O . VAL A 1 82 ? -9.098 -2.272 18.682 1.00 87.94 82 VAL A O 1
ATOM 660 N N . LYS A 1 83 ? -8.911 -4.079 20.017 1.00 88.19 83 LYS A N 1
ATOM 661 C CA . LYS A 1 83 ? -7.610 -3.706 20.608 1.00 88.19 83 LYS A CA 1
ATOM 662 C C . LYS A 1 83 ? -6.414 -4.057 19.722 1.00 88.19 83 LYS A C 1
ATOM 664 O O . LYS A 1 83 ? -5.413 -3.356 19.772 1.00 88.19 83 LYS A O 1
ATOM 669 N N . TYR A 1 84 ? -6.529 -5.119 18.929 1.00 91.88 84 TYR A N 1
ATOM 670 C CA . TYR A 1 84 ? -5.440 -5.688 18.129 1.00 91.88 84 TYR A CA 1
ATOM 671 C C . TYR A 1 84 ? -5.806 -5.692 16.642 1.00 91.88 84 TYR A C 1
ATOM 673 O O . TYR A 1 84 ? -5.558 -6.663 15.927 1.00 91.88 84 TYR A O 1
ATOM 681 N N . LYS A 1 85 ? -6.428 -4.603 16.165 1.00 94.12 85 LYS A N 1
ATOM 682 C CA . LYS A 1 85 ? -6.881 -4.491 14.769 1.00 94.12 85 LYS A CA 1
ATOM 683 C C . LYS A 1 85 ? -5.724 -4.695 13.800 1.00 94.12 85 LYS A C 1
ATOM 685 O O . LYS A 1 85 ? -5.870 -5.411 12.822 1.00 94.12 85 LYS A O 1
ATOM 690 N N . GLN A 1 86 ? -4.574 -4.095 14.091 1.00 95.25 86 GLN A N 1
ATOM 691 C CA . GLN A 1 86 ? -3.376 -4.171 13.262 1.00 95.25 86 GLN A CA 1
ATOM 692 C C . GLN A 1 86 ? -2.863 -5.610 13.106 1.00 95.25 86 GLN A C 1
ATOM 694 O O . GLN A 1 86 ? -2.477 -6.020 12.012 1.00 95.25 86 GLN A O 1
ATOM 699 N N . ASP A 1 87 ? -2.873 -6.385 14.194 1.00 96.38 87 ASP A N 1
ATOM 700 C CA . ASP A 1 87 ? -2.458 -7.790 14.182 1.00 96.38 87 ASP A CA 1
ATOM 701 C C . ASP A 1 87 ? -3.460 -8.649 13.411 1.00 96.38 87 ASP A C 1
ATOM 703 O O . ASP A 1 87 ? -3.060 -9.464 12.581 1.00 96.38 87 ASP A O 1
ATOM 707 N N . TYR A 1 88 ? -4.755 -8.414 13.636 1.00 96.81 88 TYR A N 1
ATOM 708 C CA . TYR A 1 88 ? -5.834 -9.084 12.917 1.00 96.81 88 TYR A CA 1
ATOM 709 C C . TYR A 1 88 ? -5.761 -8.834 11.405 1.00 96.81 88 TYR A C 1
ATOM 711 O O . TYR A 1 88 ? -5.830 -9.782 10.625 1.00 96.81 88 TYR A O 1
ATOM 719 N N . ILE A 1 89 ? -5.562 -7.578 10.986 1.00 97.38 89 ILE A N 1
ATOM 720 C CA . ILE A 1 89 ? -5.427 -7.211 9.572 1.00 97.38 89 ILE A CA 1
ATOM 721 C C . ILE A 1 89 ? -4.244 -7.946 8.952 1.00 97.38 89 ILE A C 1
ATOM 723 O O . ILE A 1 89 ? -4.423 -8.592 7.923 1.00 97.38 89 ILE A O 1
ATOM 727 N N . CYS A 1 90 ? -3.059 -7.896 9.574 1.00 97.00 90 CYS A N 1
ATOM 728 C CA . CYS A 1 90 ? -1.906 -8.583 8.996 1.00 97.00 90 CYS A CA 1
ATOM 729 C C . CYS A 1 90 ? -2.100 -10.085 8.895 1.00 97.00 90 CYS A C 1
ATOM 731 O O . CYS A 1 90 ? -1.818 -10.641 7.838 1.00 97.00 90 CYS A O 1
ATOM 733 N N . LYS A 1 91 ? -2.659 -10.715 9.931 1.00 97.44 91 LYS A N 1
ATOM 734 C CA . LYS A 1 91 ? -2.984 -12.138 9.892 1.00 97.44 91 LYS A CA 1
ATOM 735 C C . LYS A 1 91 ? -3.900 -12.471 8.708 1.00 97.44 91 LYS A C 1
ATOM 737 O O . LYS A 1 91 ? -3.581 -13.363 7.933 1.00 97.44 91 LYS A O 1
ATOM 742 N N . CYS A 1 92 ? -4.983 -11.714 8.518 1.00 97.19 92 CYS A N 1
ATOM 743 C CA . CYS A 1 92 ? -5.908 -11.933 7.400 1.00 97.19 92 CYS A CA 1
ATOM 744 C C . CYS A 1 92 ? -5.230 -11.744 6.034 1.00 97.19 92 CYS A C 1
ATOM 746 O O . CYS A 1 92 ? -5.475 -12.508 5.106 1.00 97.19 92 CYS A O 1
ATOM 748 N N . MET A 1 93 ? -4.387 -10.718 5.885 1.00 97.50 93 MET A N 1
ATOM 749 C CA . MET A 1 93 ? -3.684 -10.453 4.623 1.00 97.50 93 MET A CA 1
ATOM 750 C C . MET A 1 93 ? -2.652 -11.549 4.308 1.00 97.50 93 MET A C 1
ATOM 752 O O . MET A 1 93 ? -2.550 -11.987 3.162 1.00 97.50 93 MET A O 1
ATOM 756 N N . GLU A 1 94 ? -1.925 -12.025 5.320 1.00 97.19 94 GLU A N 1
ATOM 757 C CA . GLU A 1 94 ? -0.964 -13.128 5.200 1.00 97.19 94 GLU A CA 1
ATOM 758 C C . GLU A 1 94 ? -1.651 -14.457 4.861 1.00 97.19 94 GLU A C 1
ATOM 760 O O . GLU A 1 94 ? -1.164 -15.185 3.998 1.00 97.19 94 GLU A O 1
ATOM 765 N N . GLU A 1 95 ? -2.811 -14.749 5.462 1.00 97.00 95 GLU A N 1
ATOM 766 C CA . GLU A 1 95 ? -3.623 -15.939 5.156 1.00 97.00 95 GLU A CA 1
ATOM 767 C C . GLU A 1 95 ? -4.083 -15.972 3.692 1.00 97.00 95 GLU A C 1
ATOM 769 O O . GLU A 1 95 ? -4.148 -17.037 3.079 1.00 97.00 95 GLU A O 1
ATOM 774 N N . VAL A 1 96 ? -4.339 -14.804 3.096 1.00 95.38 96 VAL A N 1
ATOM 775 C CA . VAL A 1 96 ? -4.665 -14.686 1.666 1.00 95.38 96 VAL A CA 1
ATOM 776 C C . VAL A 1 96 ? -3.410 -14.739 0.775 1.00 95.38 96 VAL A C 1
ATOM 778 O O . VAL A 1 96 ? -3.502 -14.857 -0.448 1.00 95.38 96 VAL A O 1
ATOM 781 N N . GLY A 1 97 ? -2.213 -14.707 1.363 1.00 95.50 97 GLY A N 1
ATOM 782 C CA . GLY A 1 97 ? -0.940 -14.786 0.650 1.00 95.50 97 GLY A CA 1
ATOM 783 C C . GLY A 1 97 ? -0.431 -13.437 0.142 1.00 95.50 97 GLY A C 1
ATOM 784 O O . GLY A 1 97 ? 0.209 -13.389 -0.916 1.00 95.50 97 GLY A O 1
ATOM 785 N N . LEU A 1 98 ? -0.741 -12.349 0.855 1.00 96.25 98 LEU A N 1
ATOM 786 C CA . LEU A 1 98 ? -0.137 -11.025 0.682 1.00 96.25 98 LEU A CA 1
ATOM 787 C C . LEU A 1 98 ? 0.990 -10.808 1.698 1.00 96.25 98 LEU A C 1
ATOM 789 O O . LEU A 1 98 ? 0.955 -11.336 2.806 1.00 96.25 98 LEU A O 1
ATOM 793 N N . GLN A 1 99 ? 1.987 -9.998 1.336 1.00 95.50 99 GLN A N 1
ATOM 794 C CA . GLN A 1 99 ? 3.055 -9.610 2.261 1.00 95.50 99 GLN A CA 1
ATOM 795 C C . GLN A 1 99 ? 2.539 -8.494 3.168 1.00 95.50 99 GLN A C 1
ATOM 797 O O . GLN A 1 99 ? 2.332 -7.385 2.680 1.00 95.50 99 GLN A O 1
ATOM 802 N N . CYS A 1 100 ? 2.307 -8.773 4.454 1.00 97.19 100 CYS A N 1
ATOM 803 C CA . CYS A 1 100 ? 1.891 -7.754 5.413 1.00 97.19 100 CYS A CA 1
ATOM 804 C C . CYS A 1 100 ? 3.040 -7.298 6.304 1.00 97.19 100 CYS A C 1
ATOM 806 O O . CYS A 1 100 ? 3.852 -8.089 6.777 1.00 97.19 100 CYS A O 1
ATOM 808 N N . HIS A 1 101 ? 3.079 -6.000 6.564 1.00 97.44 101 HIS A N 1
ATOM 809 C CA . HIS A 1 101 ? 4.081 -5.367 7.395 1.00 97.44 101 HIS A CA 1
ATOM 810 C C . HIS A 1 101 ? 3.444 -4.272 8.245 1.00 97.44 101 HIS A C 1
ATOM 812 O O . HIS A 1 101 ? 2.372 -3.742 7.943 1.00 97.44 101 HIS A O 1
ATOM 818 N N . LYS A 1 102 ? 4.129 -3.918 9.329 1.00 97.19 102 LYS A N 1
ATOM 819 C CA . LYS A 1 102 ? 3.719 -2.851 10.242 1.00 97.19 102 LYS A CA 1
ATOM 820 C C . LYS A 1 102 ? 4.798 -1.790 10.269 1.00 97.19 102 LYS A C 1
ATOM 822 O O . LYS A 1 102 ? 5.976 -2.109 10.148 1.00 97.19 102 LYS A O 1
ATOM 827 N N . GLN A 1 103 ? 4.382 -0.548 10.441 1.00 96.44 103 GLN A N 1
ATOM 828 C CA . GLN A 1 103 ? 5.276 0.589 10.559 1.00 96.44 103 GLN A CA 1
ATOM 829 C C . GLN A 1 103 ? 4.837 1.411 11.764 1.00 96.44 103 GLN A C 1
ATOM 831 O O . GLN A 1 103 ? 3.734 1.966 11.774 1.00 96.44 103 GLN A O 1
ATOM 836 N N . ARG A 1 104 ? 5.687 1.494 12.789 1.00 96.38 104 ARG A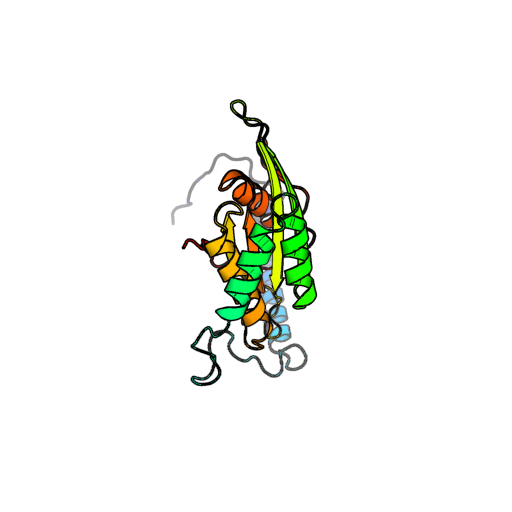 N 1
ATOM 837 C CA . ARG A 1 104 ? 5.444 2.427 13.891 1.00 96.38 104 ARG A CA 1
ATOM 838 C C . ARG A 1 104 ? 5.878 3.819 13.475 1.00 96.38 104 ARG A C 1
ATOM 840 O O . ARG A 1 104 ? 6.870 3.983 12.769 1.00 96.38 104 ARG A O 1
ATOM 847 N N . TRP A 1 105 ? 5.143 4.816 13.933 1.00 94.94 105 TRP A N 1
ATOM 848 C CA . TRP A 1 105 ? 5.459 6.209 13.668 1.00 94.94 105 TRP A CA 1
ATOM 849 C C . TRP A 1 105 ? 5.167 7.069 14.891 1.00 94.94 105 TRP A C 1
ATOM 851 O O . TRP A 1 105 ? 4.335 6.733 15.741 1.00 94.94 105 TRP A O 1
ATOM 861 N N . TRP A 1 106 ? 5.872 8.190 14.983 1.00 93.75 106 TRP A N 1
ATOM 862 C CA . TRP A 1 106 ? 5.672 9.185 16.024 1.00 93.75 106 TRP A CA 1
ATOM 863 C C . TRP A 1 106 ? 5.870 10.594 15.472 1.00 93.75 106 TRP A C 1
ATOM 865 O O . TRP A 1 106 ? 6.671 10.855 14.574 1.00 93.75 106 TRP A O 1
ATOM 875 N N . SER A 1 107 ? 5.114 11.517 16.044 1.00 90.56 107 SER A N 1
ATOM 876 C CA . SER A 1 107 ? 5.110 12.933 15.735 1.00 90.56 107 SER A CA 1
ATOM 877 C C . SER A 1 107 ? 5.493 13.707 16.987 1.00 90.56 107 SER A C 1
ATOM 879 O O . SER A 1 107 ? 4.876 13.547 18.041 1.00 90.56 107 SER A O 1
ATOM 881 N N . THR A 1 108 ? 6.515 14.548 16.865 1.00 84.38 108 THR A N 1
ATOM 882 C CA . THR A 1 108 ? 6.992 15.478 17.900 1.00 84.38 108 THR A CA 1
ATOM 883 C C . THR A 1 108 ? 6.573 16.915 17.584 1.00 84.38 108 THR A C 1
ATOM 885 O O . THR A 1 108 ? 7.244 17.882 17.958 1.00 84.38 108 THR A O 1
ATOM 888 N N . VAL A 1 109 ? 5.460 17.084 16.862 1.00 79.69 109 VAL A N 1
ATOM 889 C CA . VAL A 1 109 ? 4.895 18.406 16.579 1.00 79.69 109 VAL A CA 1
ATOM 890 C C . VAL A 1 109 ? 4.553 19.099 17.900 1.00 79.69 109 VAL A C 1
ATOM 892 O O . VAL A 1 109 ? 3.851 18.550 18.744 1.00 79.69 109 VAL A O 1
ATOM 895 N N . LYS A 1 110 ? 5.018 20.347 18.053 1.00 65.31 110 LYS A N 1
ATOM 896 C CA . LYS A 1 110 ? 4.979 21.137 19.302 1.00 65.31 110 LYS A CA 1
ATOM 897 C C . LYS A 1 110 ? 3.605 21.244 19.989 1.00 65.31 110 LYS A C 1
ATOM 899 O O . LYS A 1 110 ? 3.569 21.602 21.160 1.00 65.31 110 LYS A O 1
ATOM 904 N N . LEU A 1 111 ? 2.501 20.985 19.282 1.00 69.38 111 LEU A N 1
ATOM 905 C CA . LEU A 1 111 ? 1.134 21.063 19.813 1.00 69.38 111 LEU A CA 1
ATOM 906 C C . LEU A 1 111 ? 0.502 19.705 20.159 1.00 69.38 111 LEU A C 1
ATOM 908 O O . LEU A 1 111 ? -0.427 19.674 20.961 1.00 69.38 111 LEU A O 1
ATOM 912 N N . SER A 1 112 ? 0.961 18.596 19.577 1.00 66.12 112 SER A N 1
ATOM 913 C CA . SER A 1 112 ? 0.410 17.273 19.874 1.00 66.12 112 SER A CA 1
ATOM 914 C C . SER A 1 112 ? 1.449 16.194 19.604 1.00 66.12 112 SER A C 1
ATOM 916 O O . SER A 1 112 ? 1.803 15.940 18.450 1.00 66.12 112 SER A O 1
ATOM 918 N N . ASN A 1 113 ? 1.886 15.520 20.664 1.00 82.62 113 ASN A N 1
ATOM 919 C CA . ASN A 1 113 ? 2.613 14.271 20.513 1.00 82.62 113 ASN A CA 1
ATOM 920 C C . ASN A 1 113 ? 1.604 13.204 20.087 1.00 82.62 113 ASN A C 1
ATOM 922 O O . ASN A 1 113 ? 0.683 12.884 20.839 1.00 82.62 113 ASN A O 1
ATOM 926 N N . ALA A 1 114 ? 1.762 12.694 18.872 1.00 89.25 114 ALA A N 1
ATOM 927 C CA . ALA A 1 114 ? 0.945 11.616 18.336 1.00 89.25 114 ALA A CA 1
ATOM 928 C C . ALA A 1 114 ? 1.853 10.455 17.954 1.00 89.25 114 ALA A C 1
ATOM 930 O O . ALA A 1 114 ? 2.980 10.655 17.513 1.00 89.25 114 ALA A O 1
ATOM 931 N N . SER A 1 115 ? 1.371 9.238 18.123 1.00 93.31 115 SER A N 1
ATOM 932 C CA . SER A 1 115 ? 2.085 8.038 17.711 1.00 93.31 115 SER A CA 1
ATOM 933 C C . SER A 1 115 ? 1.071 6.980 17.342 1.00 93.31 115 SER A C 1
ATOM 935 O O . SER A 1 115 ? -0.007 6.938 17.936 1.00 93.31 115 SER A O 1
ATOM 937 N N . GLY A 1 116 ? 1.437 6.115 16.412 1.00 94.38 116 GLY A N 1
ATOM 938 C CA . GLY A 1 116 ? 0.552 5.079 15.912 1.00 94.38 116 GLY A CA 1
ATOM 939 C C . GLY A 1 116 ? 1.329 3.962 15.245 1.00 94.38 116 GLY A C 1
ATOM 940 O O . GLY A 1 116 ? 2.558 3.987 15.146 1.00 94.38 116 GLY A O 1
ATOM 941 N N . THR A 1 117 ? 0.602 2.938 14.820 1.00 96.88 117 THR A N 1
ATOM 942 C CA . THR A 1 117 ? 1.163 1.840 14.031 1.00 96.88 117 THR A CA 1
ATOM 943 C C . THR A 1 117 ? 0.320 1.635 12.791 1.00 96.88 117 THR A C 1
ATOM 945 O O . THR A 1 117 ? -0.789 1.103 12.865 1.00 96.88 117 THR A O 1
ATOM 948 N N . ASN A 1 118 ? 0.876 2.033 11.652 1.00 97.06 118 ASN A N 1
ATOM 949 C CA . ASN A 1 118 ? 0.299 1.742 10.352 1.00 97.06 118 ASN A CA 1
ATOM 950 C C . ASN A 1 118 ? 0.509 0.267 10.026 1.00 97.06 118 ASN A C 1
ATOM 952 O O . ASN A 1 118 ? 1.516 -0.341 10.404 1.00 97.06 118 ASN A O 1
ATOM 956 N N . VAL A 1 119 ? -0.423 -0.293 9.271 1.00 97.56 119 VAL A N 1
ATOM 957 C CA . VAL A 1 119 ? -0.296 -1.627 8.690 1.00 97.56 119 VAL A CA 1
ATOM 958 C C . VAL A 1 119 ? -0.374 -1.487 7.192 1.00 97.56 119 VAL A C 1
ATOM 960 O O . VAL A 1 119 ? -1.174 -0.704 6.696 1.00 97.56 119 VAL A O 1
ATOM 963 N N . TYR A 1 120 ? 0.434 -2.230 6.456 1.00 97.56 120 TYR A N 1
ATOM 964 C CA . TYR A 1 120 ? 0.320 -2.248 5.012 1.00 97.56 120 TYR A CA 1
ATOM 965 C C . TYR A 1 120 ? 0.529 -3.646 4.459 1.00 97.56 120 TYR A C 1
ATOM 967 O O . TYR A 1 120 ? 1.343 -4.414 4.967 1.00 97.56 120 TYR A O 1
ATOM 975 N N . ALA A 1 121 ? -0.223 -3.967 3.414 1.00 97.69 121 ALA A N 1
ATOM 976 C CA . ALA A 1 121 ? -0.103 -5.203 2.667 1.00 97.69 121 ALA A CA 1
ATOM 977 C C . ALA A 1 121 ? 0.321 -4.905 1.229 1.00 97.69 121 ALA A C 1
ATOM 979 O O . ALA A 1 121 ? -0.153 -3.946 0.618 1.00 97.69 121 ALA A O 1
ATOM 980 N N . VAL A 1 122 ? 1.212 -5.732 0.693 1.00 96.56 122 VAL A N 1
ATOM 981 C CA . VAL A 1 122 ? 1.794 -5.551 -0.636 1.00 96.56 122 VAL A CA 1
ATOM 982 C C . VAL A 1 122 ? 1.432 -6.732 -1.527 1.00 96.56 122 VAL A C 1
ATOM 984 O O . VAL A 1 122 ? 1.718 -7.891 -1.211 1.00 96.56 122 VAL A O 1
ATOM 987 N N . LEU A 1 123 ? 0.822 -6.418 -2.669 1.00 95.50 123 LEU A N 1
ATOM 988 C CA . LEU A 1 123 ? 0.624 -7.327 -3.790 1.00 95.50 123 LEU A CA 1
ATOM 989 C C . LEU A 1 123 ? 1.635 -6.962 -4.875 1.00 95.50 123 LEU A C 1
ATOM 991 O O . LEU A 1 123 ? 1.570 -5.874 -5.444 1.00 95.50 123 LEU A O 1
ATOM 995 N N . ARG A 1 124 ? 2.550 -7.881 -5.190 1.00 93.19 124 ARG A N 1
ATOM 996 C CA . ARG A 1 124 ? 3.492 -7.712 -6.304 1.00 93.19 124 ARG A CA 1
ATOM 997 C C . ARG A 1 124 ? 2.857 -8.160 -7.612 1.00 93.19 124 ARG A C 1
ATOM 999 O O . ARG A 1 124 ? 2.345 -9.279 -7.691 1.00 93.19 124 ARG A O 1
ATOM 1006 N N . ALA A 1 125 ? 2.882 -7.303 -8.627 1.00 89.06 125 ALA A N 1
ATOM 1007 C CA . ALA A 1 125 ? 2.391 -7.650 -9.951 1.00 89.06 125 ALA A CA 1
ATOM 1008 C C . ALA A 1 125 ? 3.286 -8.723 -10.573 1.00 89.06 125 ALA A C 1
ATOM 1010 O O . ALA A 1 125 ? 4.485 -8.536 -10.743 1.00 89.06 125 ALA A O 1
ATOM 1011 N N . THR A 1 126 ? 2.696 -9.849 -10.967 1.00 82.25 126 THR A N 1
ATOM 1012 C CA . THR A 1 126 ? 3.438 -10.966 -11.572 1.00 82.25 126 THR A CA 1
ATOM 1013 C C . THR A 1 126 ? 3.869 -10.685 -13.010 1.00 82.25 126 THR A C 1
ATOM 1015 O O . THR A 1 126 ? 4.808 -11.309 -13.495 1.00 82.25 126 THR A O 1
ATOM 1018 N N . ARG A 1 127 ? 3.182 -9.769 -13.707 1.00 75.75 127 ARG A N 1
ATOM 1019 C CA . ARG A 1 127 ? 3.428 -9.447 -15.124 1.00 75.75 127 ARG A CA 1
ATOM 1020 C C . ARG A 1 127 ? 4.317 -8.227 -15.347 1.00 75.75 127 ARG A C 1
ATOM 1022 O O . ARG A 1 127 ? 4.567 -7.883 -16.498 1.00 75.75 127 ARG A O 1
ATOM 1029 N N . ALA A 1 128 ? 4.744 -7.547 -14.288 1.00 76.81 128 ALA A N 1
ATOM 1030 C CA . ALA A 1 128 ? 5.479 -6.295 -14.396 1.00 76.81 128 ALA A CA 1
ATOM 1031 C C . ALA A 1 128 ? 6.758 -6.320 -13.564 1.00 76.81 128 ALA A C 1
ATOM 1033 O O . ALA A 1 128 ? 6.890 -7.070 -12.604 1.00 76.81 128 ALA A O 1
ATOM 1034 N N . THR A 1 129 ? 7.696 -5.449 -13.920 1.00 77.75 129 THR A N 1
ATOM 1035 C CA . THR A 1 129 ? 9.015 -5.330 -13.287 1.00 77.75 129 THR A CA 1
ATOM 1036 C C . THR A 1 129 ? 8.984 -4.629 -11.919 1.00 77.75 129 THR A C 1
ATOM 1038 O O . THR A 1 129 ? 10.040 -4.325 -11.372 1.00 77.75 129 THR A O 1
ATOM 1041 N N . GLY A 1 130 ? 7.798 -4.343 -11.363 1.00 82.50 130 GLY A N 1
ATOM 1042 C CA . GLY A 1 130 ? 7.633 -3.684 -10.058 1.00 82.50 130 GLY A CA 1
ATOM 1043 C C . GLY A 1 130 ? 8.092 -2.218 -10.012 1.00 82.50 130 GLY A C 1
ATOM 1044 O O . GLY A 1 130 ? 8.258 -1.661 -8.931 1.00 82.50 130 GLY A O 1
ATOM 1045 N N . VAL A 1 131 ? 8.315 -1.584 -11.171 1.00 88.69 131 VAL A N 1
ATOM 1046 C CA . VAL A 1 131 ? 8.830 -0.201 -11.286 1.00 88.69 131 VAL A CA 1
ATOM 1047 C C . VAL A 1 131 ? 7.793 0.879 -10.984 1.00 88.69 131 VAL A C 1
ATOM 1049 O O . VAL A 1 131 ? 8.154 2.023 -10.711 1.00 88.69 131 VAL A O 1
ATOM 1052 N N . GLU A 1 132 ? 6.516 0.515 -10.974 1.00 91.19 132 GLU A N 1
ATOM 1053 C CA . GLU A 1 132 ? 5.393 1.395 -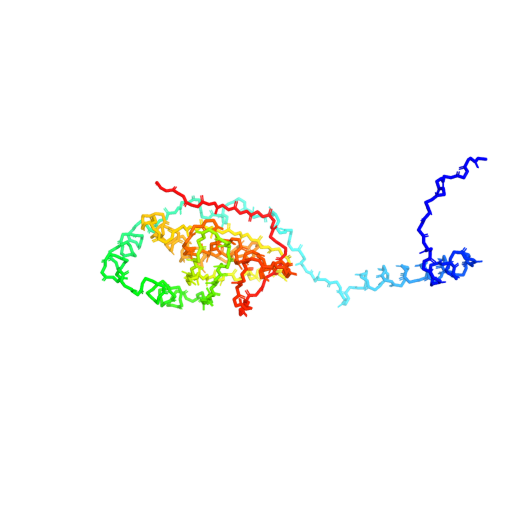10.674 1.00 91.19 132 GLU A CA 1
ATOM 1054 C C . GLU A 1 132 ? 4.433 0.705 -9.700 1.00 91.19 132 GLU A C 1
ATOM 1056 O O . GLU A 1 132 ? 4.223 -0.512 -9.758 1.00 91.19 132 GLU A O 1
ATOM 1061 N N . ALA A 1 133 ? 3.830 1.507 -8.829 1.00 93.38 133 ALA A N 1
ATOM 1062 C CA . ALA A 1 133 ? 2.937 1.055 -7.777 1.00 93.38 133 ALA A CA 1
ATOM 1063 C C . ALA A 1 133 ? 1.680 1.934 -7.679 1.00 93.38 133 ALA A C 1
ATOM 1065 O O . ALA A 1 133 ? 1.698 3.125 -8.002 1.00 93.38 133 ALA A O 1
ATOM 1066 N N . MET A 1 134 ? 0.584 1.337 -7.216 1.00 94.94 134 MET A N 1
ATOM 1067 C CA . MET A 1 134 ? -0.661 2.018 -6.867 1.00 94.94 134 MET A CA 1
ATOM 1068 C C . MET A 1 134 ? -0.947 1.862 -5.378 1.00 94.94 134 MET A C 1
ATOM 1070 O O . MET A 1 134 ? -0.736 0.795 -4.802 1.00 94.94 134 MET A O 1
ATOM 1074 N N . LEU A 1 135 ? -1.473 2.921 -4.774 1.00 96.75 135 LEU A N 1
ATOM 1075 C CA . LEU A 1 135 ? -1.767 2.981 -3.348 1.00 96.75 135 LEU A CA 1
ATOM 1076 C C . LEU A 1 135 ? -3.278 2.958 -3.085 1.00 96.75 135 LEU A C 1
ATOM 1078 O O . LEU A 1 135 ? -4.030 3.750 -3.640 1.00 96.75 135 LEU A O 1
ATOM 1082 N N . PHE A 1 136 ? -3.718 2.111 -2.165 1.00 97.19 136 PHE A N 1
ATOM 1083 C CA . PHE A 1 136 ? -5.045 2.136 -1.563 1.00 97.19 136 PHE A CA 1
ATOM 1084 C C . PHE A 1 136 ? -4.877 2.464 -0.087 1.00 97.19 136 PHE A C 1
ATOM 1086 O O . PHE A 1 136 ? -4.331 1.659 0.662 1.00 97.19 136 PHE A O 1
ATOM 1093 N N . ALA A 1 137 ? -5.322 3.643 0.331 1.00 97.12 137 ALA A N 1
ATOM 1094 C CA . ALA A 1 137 ? -5.217 4.092 1.711 1.00 97.12 137 ALA A CA 1
ATOM 1095 C C . ALA A 1 137 ? -6.591 4.079 2.382 1.00 97.12 137 ALA A C 1
ATOM 1097 O O . ALA A 1 137 ? -7.577 4.550 1.812 1.00 97.12 137 ALA A O 1
ATOM 1098 N N . VAL A 1 138 ? -6.660 3.577 3.610 1.00 97.31 138 VAL A N 1
ATOM 1099 C CA . VAL A 1 138 ? -7.881 3.592 4.418 1.00 97.31 138 VAL A CA 1
ATOM 1100 C C . VAL A 1 138 ? -7.543 3.849 5.877 1.00 97.31 138 VAL A C 1
ATOM 1102 O O . VAL A 1 138 ? -6.541 3.359 6.393 1.00 97.31 138 VAL A O 1
ATOM 1105 N N . ASP A 1 139 ? -8.376 4.634 6.547 1.00 95.75 139 ASP A N 1
ATOM 1106 C CA . ASP A 1 139 ? -8.203 4.956 7.960 1.00 95.75 139 ASP A CA 1
ATOM 1107 C C . ASP A 1 139 ? -8.720 3.802 8.842 1.00 95.75 139 ASP A C 1
ATOM 1109 O O . ASP A 1 139 ? -9.836 3.313 8.650 1.00 95.75 139 ASP A O 1
ATOM 1113 N N . LEU A 1 140 ? -7.941 3.381 9.845 1.00 94.69 140 LEU A N 1
ATOM 1114 C CA . LEU A 1 140 ? -8.311 2.327 10.806 1.00 94.69 140 LEU A CA 1
ATOM 1115 C C . LEU A 1 140 ? -9.566 2.649 11.641 1.00 94.69 140 LEU A C 1
ATOM 1117 O O . LEU A 1 140 ? -10.152 1.757 12.283 1.00 94.69 140 LEU A O 1
ATOM 1121 N N . THR A 1 141 ? -9.978 3.916 11.678 1.00 92.94 141 THR A N 1
ATOM 1122 C CA . THR A 1 141 ? -11.234 4.354 12.297 1.00 92.94 141 THR A CA 1
ATOM 1123 C C . THR A 1 141 ? -12.457 3.967 11.460 1.00 92.94 141 THR A C 1
ATOM 1125 O O . THR A 1 141 ? -13.501 3.637 12.031 1.00 92.94 141 THR A O 1
ATOM 1128 N N . GLN A 1 142 ? -12.327 3.909 10.130 1.00 94.00 142 GLN A N 1
ATOM 1129 C CA . GLN A 1 142 ? -13.413 3.612 9.194 1.00 94.00 142 GLN A CA 1
ATOM 1130 C C . GLN A 1 142 ? -13.543 2.106 8.950 1.00 94.00 142 GLN A C 1
ATOM 1132 O O . GLN A 1 142 ? -13.079 1.569 7.948 1.00 94.00 142 GLN A O 1
ATOM 1137 N N . ARG A 1 143 ? -14.194 1.402 9.882 1.00 93.69 143 ARG A N 1
ATOM 1138 C CA . ARG A 1 143 ? -14.281 -0.073 9.871 1.00 93.69 143 ARG A CA 1
ATOM 1139 C C . ARG A 1 143 ? -14.909 -0.663 8.602 1.00 93.69 143 ARG A C 1
ATOM 1141 O O . ARG A 1 143 ? -14.486 -1.728 8.171 1.00 93.69 143 ARG A O 1
ATOM 1148 N N . GLU A 1 144 ? -15.907 -0.000 8.028 1.00 94.81 144 GLU A N 1
ATOM 1149 C CA . GLU A 1 144 ? -16.610 -0.476 6.828 1.00 94.81 144 GLU A CA 1
ATOM 1150 C C . GLU A 1 144 ? -15.712 -0.376 5.592 1.00 94.81 144 GLU A C 1
ATOM 1152 O O . GLU A 1 144 ? -15.467 -1.382 4.927 1.00 94.81 144 GLU A O 1
ATOM 1157 N N . ALA A 1 145 ? -15.117 0.798 5.358 1.00 95.69 145 ALA A N 1
ATOM 1158 C CA . ALA A 1 145 ? -14.121 0.998 4.307 1.00 95.69 145 ALA A CA 1
ATOM 1159 C C . ALA A 1 145 ? -12.918 0.060 4.474 1.00 95.69 145 ALA A C 1
ATOM 1161 O O . ALA A 1 145 ? -12.413 -0.490 3.495 1.00 95.69 145 ALA A O 1
ATOM 1162 N N . LEU A 1 146 ? -12.484 -0.162 5.717 1.00 96.25 146 LEU A N 1
ATOM 1163 C CA . LEU A 1 146 ? -11.398 -1.073 6.058 1.00 96.25 146 LEU A CA 1
ATOM 1164 C C . LEU A 1 146 ? -11.725 -2.511 5.635 1.00 96.25 146 LEU A C 1
ATOM 1166 O O . LEU A 1 146 ? -10.932 -3.135 4.934 1.00 96.25 146 LEU A O 1
ATOM 1170 N N . ALA A 1 147 ? -12.909 -3.010 5.994 1.00 96.56 147 ALA A N 1
ATOM 1171 C CA . ALA A 1 147 ? -13.349 -4.357 5.650 1.00 96.56 147 ALA A CA 1
ATOM 1172 C C . ALA A 1 147 ? -13.499 -4.563 4.133 1.00 96.56 147 ALA A C 1
ATOM 1174 O O . ALA A 1 147 ? -13.047 -5.578 3.599 1.00 96.56 147 ALA A O 1
ATOM 1175 N N . VAL A 1 148 ? -14.059 -3.577 3.424 1.00 96.31 148 VAL A N 1
ATOM 1176 C CA . VAL A 1 148 ? -14.166 -3.599 1.955 1.00 96.31 148 VAL A CA 1
ATOM 1177 C C . VAL A 1 148 ? -12.781 -3.586 1.309 1.00 96.31 148 VAL A C 1
ATOM 1179 O O . VAL A 1 148 ? -12.528 -4.359 0.389 1.00 96.31 148 VAL A O 1
ATOM 1182 N N . THR A 1 149 ? -11.850 -2.775 1.817 1.00 96.81 149 THR A N 1
ATOM 1183 C CA . THR A 1 149 ? -10.469 -2.721 1.309 1.00 96.81 149 THR A CA 1
ATOM 1184 C C . THR A 1 149 ? -9.746 -4.051 1.520 1.00 96.81 149 THR A C 1
ATOM 1186 O O . THR A 1 149 ? -9.072 -4.527 0.611 1.00 96.81 149 THR A O 1
ATOM 1189 N N . MET A 1 150 ? -9.919 -4.690 2.682 1.00 97.31 150 MET A N 1
ATOM 1190 C CA . MET A 1 150 ? -9.375 -6.025 2.957 1.00 97.31 150 MET A CA 1
ATOM 1191 C C . MET A 1 150 ? -9.954 -7.084 2.005 1.00 97.31 150 MET A C 1
ATOM 1193 O O . MET A 1 150 ? -9.209 -7.882 1.437 1.00 97.31 150 MET A O 1
ATOM 1197 N N . ALA A 1 151 ? -11.269 -7.069 1.775 1.00 96.81 151 ALA A N 1
ATOM 1198 C CA . ALA A 1 151 ? -11.918 -7.982 0.835 1.00 96.81 151 ALA A CA 1
ATOM 1199 C C . ALA A 1 151 ? -11.476 -7.732 -0.614 1.00 96.81 151 ALA A C 1
ATOM 1201 O O . ALA A 1 151 ? -11.263 -8.680 -1.372 1.00 96.81 151 ALA A O 1
ATOM 1202 N N . TYR A 1 152 ? -11.265 -6.470 -0.992 1.00 95.69 152 TYR A N 1
ATOM 1203 C CA . TYR A 1 152 ? -10.711 -6.108 -2.290 1.00 95.69 152 TYR A CA 1
ATOM 1204 C C . TYR A 1 152 ? -9.254 -6.549 -2.445 1.00 95.69 152 TYR A C 1
ATOM 1206 O O . TYR A 1 152 ? -8.902 -7.080 -3.493 1.00 95.69 152 TYR A O 1
ATOM 1214 N N . ALA A 1 153 ? -8.417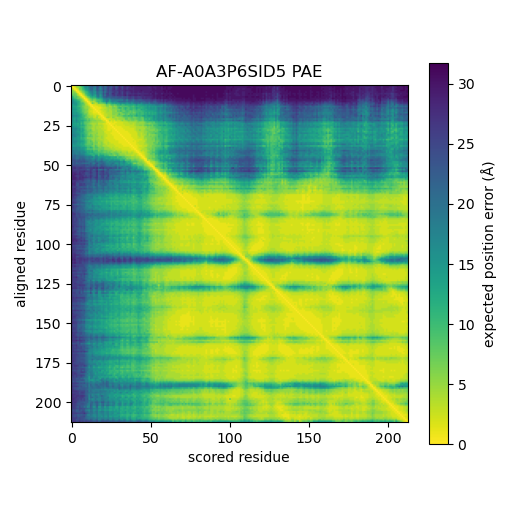 -6.422 -1.414 1.00 96.00 153 ALA A N 1
ATOM 1215 C CA . ALA A 1 153 ? -7.052 -6.944 -1.437 1.00 96.00 153 ALA A CA 1
ATOM 1216 C C . ALA A 1 153 ? -7.044 -8.467 -1.656 1.00 96.00 153 ALA A C 1
ATOM 1218 O O . ALA A 1 153 ? -6.278 -8.982 -2.477 1.00 96.00 153 ALA A O 1
ATOM 1219 N N . ALA A 1 154 ? -7.962 -9.180 -0.997 1.00 95.50 154 ALA A N 1
ATOM 1220 C CA . ALA A 1 154 ? -8.126 -10.615 -1.179 1.00 95.50 154 ALA A CA 1
ATOM 1221 C C . ALA A 1 154 ? -8.610 -10.989 -2.589 1.00 95.50 154 ALA A C 1
ATOM 1223 O O . ALA A 1 154 ? -8.078 -11.912 -3.209 1.00 95.50 154 ALA A O 1
ATOM 1224 N N . PHE A 1 155 ? -9.573 -10.241 -3.131 1.00 94.44 155 PHE A N 1
ATOM 1225 C CA . PHE A 1 155 ? -10.011 -10.374 -4.520 1.00 94.44 155 PHE A CA 1
ATOM 1226 C C . PHE A 1 155 ? -8.866 -10.102 -5.503 1.00 94.44 155 PHE A C 1
ATOM 1228 O O . PHE A 1 155 ? -8.631 -10.892 -6.417 1.00 94.44 155 PHE A O 1
ATOM 1235 N N . ALA A 1 156 ? -8.116 -9.019 -5.296 1.00 93.12 156 ALA A N 1
ATOM 1236 C CA . ALA A 1 156 ? -7.000 -8.622 -6.138 1.00 93.12 156 ALA A CA 1
ATOM 1237 C C . ALA A 1 156 ? -5.918 -9.703 -6.161 1.00 93.12 156 ALA A C 1
ATOM 1239 O O . ALA A 1 156 ? -5.389 -10.001 -7.229 1.00 93.12 156 ALA A O 1
ATOM 1240 N N . ARG A 1 157 ? -5.643 -10.367 -5.033 1.00 93.38 157 ARG A N 1
ATOM 1241 C CA . ARG A 1 157 ? -4.671 -11.467 -4.974 1.00 93.38 157 ARG A CA 1
ATOM 1242 C C . ARG A 1 157 ? -5.025 -12.652 -5.880 1.00 93.38 157 ARG A C 1
ATOM 1244 O O . ARG A 1 157 ? -4.110 -13.332 -6.349 1.00 93.38 157 ARG A O 1
ATOM 1251 N N . GLN A 1 158 ? -6.318 -12.876 -6.132 1.00 90.56 158 GLN A N 1
ATOM 1252 C CA . GLN A 1 158 ? -6.826 -13.921 -7.031 1.00 90.56 158 GLN A CA 1
ATOM 1253 C C . GLN A 1 158 ? -6.681 -13.540 -8.514 1.00 90.56 158 GLN A C 1
ATOM 1255 O O . GLN A 1 158 ? -6.666 -14.420 -9.373 1.00 90.56 158 GLN A O 1
ATOM 1260 N N . GLN A 1 159 ? -6.538 -12.250 -8.831 1.00 87.81 159 GLN A N 1
ATOM 1261 C CA . GLN A 1 159 ? -6.352 -11.783 -10.202 1.00 87.81 159 GLN A CA 1
ATOM 1262 C C . GLN A 1 159 ? -4.866 -11.848 -10.592 1.00 87.81 159 GLN A C 1
ATOM 1264 O O . GLN A 1 159 ? -4.004 -11.255 -9.948 1.00 87.81 159 GLN A O 1
ATOM 1269 N N . VAL A 1 160 ? -4.555 -12.533 -11.694 1.00 81.62 160 VAL A N 1
ATOM 1270 C CA . VAL A 1 160 ? -3.169 -12.701 -12.190 1.00 81.62 160 VAL A CA 1
ATOM 1271 C C . VAL A 1 160 ? -2.712 -11.505 -13.038 1.00 81.62 160 VAL A C 1
ATOM 1273 O O . VAL A 1 160 ? -1.540 -11.366 -13.379 1.00 81.62 160 VAL A O 1
ATOM 1276 N N . TYR A 1 161 ? -3.638 -10.621 -13.403 1.00 81.94 161 TYR A N 1
ATOM 1277 C CA . TYR A 1 161 ? -3.444 -9.677 -14.497 1.00 81.94 161 TYR A CA 1
ATOM 1278 C C . TYR A 1 161 ? -3.052 -8.259 -14.070 1.00 81.94 161 TYR A C 1
ATOM 1280 O O . TYR A 1 161 ? -3.073 -7.346 -14.897 1.00 81.94 161 TYR A O 1
ATOM 1288 N N . TRP A 1 162 ? -2.631 -8.049 -12.826 1.00 87.19 162 TRP A N 1
ATOM 1289 C CA . TRP A 1 162 ? -2.160 -6.733 -12.401 1.00 87.19 162 TRP A CA 1
ATOM 1290 C C . TRP A 1 162 ? -0.908 -6.309 -13.166 1.00 87.19 162 TRP A C 1
ATOM 1292 O O . TRP A 1 162 ? 0.048 -7.070 -13.310 1.00 87.19 162 TRP A O 1
ATOM 1302 N N . ALA A 1 163 ? -0.939 -5.079 -13.673 1.00 84.81 163 ALA A N 1
ATOM 1303 C CA . ALA A 1 163 ? 0.189 -4.456 -14.354 1.00 84.81 163 ALA A CA 1
ATOM 1304 C C . ALA A 1 163 ? 1.120 -3.711 -13.386 1.00 84.81 163 ALA A C 1
ATOM 1306 O O . ALA A 1 163 ? 2.202 -3.304 -13.795 1.00 84.81 163 ALA A O 1
ATOM 1307 N N . ARG A 1 164 ? 0.694 -3.489 -12.136 1.00 90.19 164 ARG A N 1
ATOM 1308 C CA . ARG A 1 164 ? 1.353 -2.632 -11.142 1.00 90.19 164 ARG A CA 1
ATOM 1309 C C . ARG A 1 164 ? 1.267 -3.247 -9.759 1.00 90.19 164 ARG A C 1
ATOM 1311 O O . ARG A 1 164 ? 0.274 -3.910 -9.455 1.00 90.19 164 ARG A O 1
ATOM 1318 N N . ASP A 1 165 ? 2.287 -3.004 -8.944 1.00 93.88 165 ASP A N 1
ATOM 1319 C CA . ASP A 1 165 ? 2.255 -3.404 -7.540 1.00 93.88 165 ASP A CA 1
ATOM 1320 C C . ASP A 1 165 ? 1.134 -2.644 -6.827 1.00 93.88 165 ASP A C 1
ATOM 1322 O O . ASP A 1 165 ? 0.955 -1.446 -7.050 1.00 93.88 165 ASP A O 1
ATOM 1326 N N . LEU A 1 166 ? 0.372 -3.327 -5.976 1.00 95.62 166 LEU A N 1
ATOM 1327 C CA . LEU A 1 166 ? -0.695 -2.709 -5.195 1.00 95.62 166 LEU A CA 1
ATOM 1328 C C . LEU A 1 166 ? -0.286 -2.671 -3.727 1.00 95.62 166 LEU A C 1
ATOM 1330 O O . LEU A 1 166 ? 0.021 -3.702 -3.126 1.00 95.62 166 LEU A O 1
ATOM 1334 N N . PHE A 1 167 ? -0.311 -1.477 -3.152 1.00 97.31 167 PHE A N 1
ATOM 1335 C CA . PHE A 1 167 ? -0.080 -1.239 -1.736 1.00 97.31 167 PHE A CA 1
ATOM 1336 C C . PHE A 1 167 ? -1.412 -0.931 -1.071 1.00 97.31 167 PHE A C 1
ATOM 1338 O O . PHE A 1 167 ? -2.072 0.039 -1.426 1.00 97.31 167 PHE A O 1
ATOM 1345 N N . PHE A 1 168 ? -1.797 -1.736 -0.090 1.00 97.81 168 PHE A N 1
ATOM 1346 C CA . PHE A 1 168 ? -2.956 -1.491 0.760 1.00 97.81 168 PHE A CA 1
ATOM 1347 C C . PHE A 1 168 ? -2.452 -0.977 2.099 1.00 97.81 168 PHE A C 1
ATOM 1349 O O . PHE A 1 168 ? -1.868 -1.744 2.855 1.00 97.81 168 PHE A O 1
ATOM 1356 N N . VAL A 1 169 ? -2.631 0.310 2.384 1.00 97.75 169 VAL A N 1
ATOM 1357 C CA . VAL A 1 169 ? -2.151 0.961 3.604 1.00 97.75 169 VAL A CA 1
ATOM 1358 C C . VAL A 1 169 ? -3.333 1.267 4.515 1.00 97.75 169 VAL A C 1
ATOM 1360 O O . VAL A 1 169 ? -4.227 2.050 4.198 1.00 97.75 169 VAL A O 1
ATOM 1363 N N . PHE A 1 170 ? -3.309 0.637 5.677 1.00 97.44 170 PHE A N 1
ATOM 1364 C CA . PHE A 1 170 ? -4.250 0.788 6.770 1.00 97.44 170 PHE A CA 1
ATOM 1365 C C . PHE A 1 170 ? -3.645 1.754 7.789 1.00 97.44 170 PHE A C 1
ATOM 1367 O O . PHE A 1 170 ? -2.746 1.410 8.564 1.00 97.44 170 PHE A O 1
ATOM 1374 N N . VAL A 1 171 ? -4.105 2.996 7.725 1.00 96.75 171 VAL A N 1
ATOM 1375 C CA . VAL A 1 171 ? -3.476 4.141 8.372 1.00 96.75 171 VAL A CA 1
ATOM 1376 C C . VAL A 1 171 ? -4.009 4.321 9.786 1.00 96.75 171 VAL A C 1
ATOM 1378 O O . VAL A 1 171 ? -5.219 4.413 10.002 1.00 96.75 171 VAL A O 1
ATOM 1381 N N . ASP A 1 172 ? -3.094 4.421 10.743 1.00 95.19 172 ASP A N 1
ATOM 1382 C CA . ASP A 1 172 ? -3.382 4.819 12.117 1.00 95.19 172 ASP A CA 1
ATOM 1383 C C . ASP A 1 172 ? -3.135 6.322 12.282 1.00 95.19 172 ASP A C 1
ATOM 1385 O O . ASP A 1 172 ? -2.156 6.841 11.762 1.00 95.19 172 ASP A O 1
ATOM 1389 N N . GLY A 1 173 ? -4.000 7.045 12.993 1.00 90.62 173 GLY A N 1
ATOM 1390 C CA . 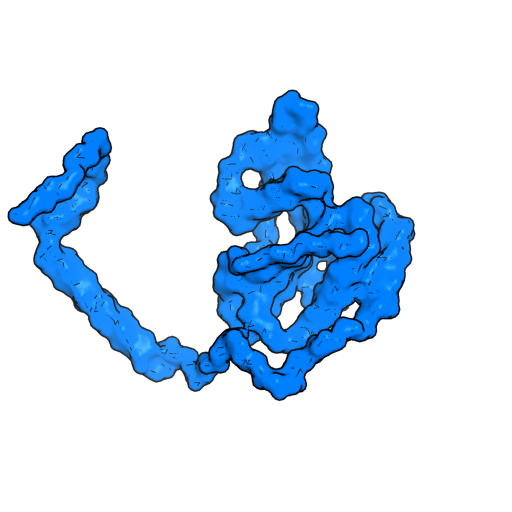GLY A 1 173 ? -3.858 8.498 13.193 1.00 90.62 173 GLY A CA 1
ATOM 1391 C C . GLY A 1 173 ? -4.068 9.371 11.943 1.00 90.62 173 GLY A C 1
ATOM 1392 O O . GLY A 1 173 ? -3.609 10.517 11.909 1.00 90.62 173 GLY A O 1
ATOM 1393 N N . GLY A 1 174 ? -4.772 8.861 10.927 1.00 92.00 174 GLY A N 1
ATOM 1394 C CA . GLY A 1 174 ? -5.222 9.633 9.765 1.00 92.00 174 GLY A CA 1
ATOM 1395 C C . GLY A 1 174 ? -4.076 10.252 8.958 1.00 92.0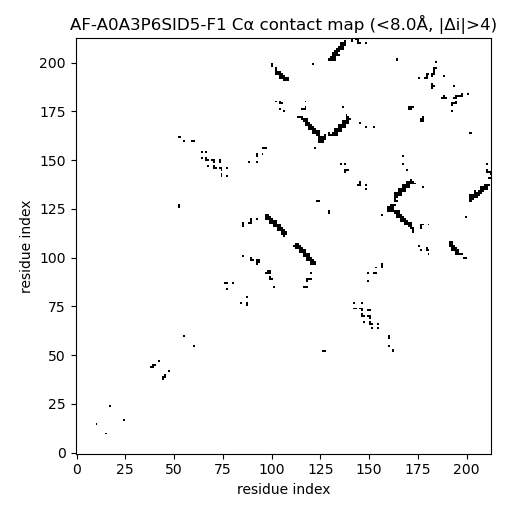0 174 GLY A C 1
ATOM 1396 O O . GLY A 1 174 ? -3.108 9.583 8.609 1.00 92.00 174 GLY A O 1
ATOM 1397 N N . ALA A 1 175 ? -4.166 11.548 8.646 1.00 91.12 175 ALA A N 1
ATOM 1398 C CA . ALA A 1 175 ? -3.190 12.220 7.781 1.00 91.12 175 ALA A CA 1
ATOM 1399 C C . ALA A 1 175 ? -1.743 12.139 8.305 1.00 91.12 175 ALA A C 1
ATOM 1401 O O . ALA A 1 175 ? -0.831 11.952 7.508 1.00 91.12 175 ALA A O 1
ATOM 1402 N N . ALA A 1 176 ? -1.536 12.223 9.625 1.00 92.06 176 ALA A N 1
ATOM 1403 C CA . ALA A 1 176 ? -0.202 12.128 10.220 1.00 92.06 176 ALA A CA 1
ATOM 1404 C C . ALA A 1 176 ? 0.412 10.732 10.039 1.00 92.06 176 ALA A C 1
ATOM 1406 O O . ALA A 1 176 ? 1.591 10.618 9.719 1.00 92.06 176 ALA A O 1
ATOM 1407 N N . GLY A 1 177 ? -0.385 9.671 10.184 1.00 93.69 177 GLY A N 1
ATOM 1408 C CA . GLY A 1 177 ? 0.090 8.318 9.912 1.00 93.69 177 GLY A CA 1
ATOM 1409 C C . GLY A 1 177 ? 0.416 8.104 8.441 1.00 93.69 177 GLY A C 1
ATOM 1410 O O . GLY A 1 177 ? 1.446 7.513 8.128 1.00 93.69 177 GLY A O 1
ATOM 1411 N N . MET A 1 178 ? -0.423 8.612 7.533 1.00 95.06 178 MET A N 1
ATOM 1412 C CA . MET A 1 178 ? -0.189 8.484 6.091 1.00 95.06 178 MET A CA 1
ATOM 1413 C C . MET A 1 178 ? 1.077 9.229 5.661 1.00 95.06 178 MET A C 1
ATOM 1415 O O . MET A 1 178 ? 1.869 8.690 4.893 1.00 95.06 178 MET A O 1
ATOM 1419 N N . ASP A 1 179 ? 1.284 10.443 6.172 1.00 93.94 179 ASP A N 1
ATOM 1420 C CA . ASP A 1 179 ? 2.471 11.250 5.884 1.00 93.94 179 ASP A CA 1
ATOM 1421 C C . ASP A 1 179 ? 3.748 10.556 6.388 1.00 93.94 179 ASP A C 1
ATOM 1423 O O . ASP A 1 179 ? 4.731 10.479 5.659 1.00 93.94 179 ASP A O 1
ATOM 1427 N N . ALA A 1 180 ? 3.701 9.918 7.565 1.00 94.31 180 ALA A N 1
ATOM 1428 C CA . ALA A 1 180 ? 4.828 9.150 8.105 1.00 94.31 180 ALA A CA 1
ATOM 1429 C C . ALA A 1 180 ? 5.140 7.889 7.284 1.00 94.31 180 ALA A C 1
ATOM 1431 O O . ALA A 1 180 ? 6.279 7.427 7.228 1.00 94.31 180 ALA A O 1
ATOM 1432 N N . TRP A 1 181 ? 4.124 7.295 6.659 1.00 95.50 181 TRP A N 1
ATOM 1433 C CA . TRP A 1 181 ? 4.322 6.165 5.757 1.00 95.50 181 TRP A CA 1
ATOM 1434 C C . TRP A 1 181 ? 4.917 6.620 4.420 1.00 95.50 181 TRP A C 1
ATOM 1436 O O . TRP A 1 181 ? 5.881 6.028 3.936 1.00 95.50 181 TRP A O 1
ATOM 1446 N N . LEU A 1 182 ? 4.385 7.704 3.841 1.00 94.69 182 LEU A N 1
ATOM 1447 C CA . LEU A 1 182 ? 4.860 8.265 2.572 1.00 94.69 182 LEU A CA 1
ATOM 1448 C C . LEU A 1 182 ? 6.273 8.832 2.673 1.00 94.69 182 LEU A C 1
ATOM 1450 O O . LEU A 1 182 ? 7.043 8.678 1.726 1.00 94.69 182 LEU A O 1
ATOM 1454 N N . SER A 1 183 ? 6.626 9.464 3.793 1.00 93.38 183 SER A N 1
ATOM 1455 C CA . SER A 1 183 ? 7.970 10.000 4.008 1.00 93.38 183 SER A CA 1
ATOM 1456 C C . SER A 1 183 ? 9.019 8.894 3.916 1.00 93.38 183 SER A C 1
ATOM 1458 O O . SER A 1 183 ? 9.998 9.042 3.188 1.00 93.38 183 SER A O 1
ATOM 1460 N N . GLU A 1 184 ? 8.771 7.749 4.558 1.00 94.50 184 GLU A N 1
ATOM 1461 C CA . GLU A 1 184 ? 9.663 6.588 4.485 1.00 94.50 184 GLU A CA 1
ATOM 1462 C C . GLU A 1 184 ? 9.637 5.928 3.099 1.00 94.50 184 GLU A C 1
ATOM 1464 O O . GLU A 1 184 ? 10.681 5.527 2.591 1.00 94.50 184 GLU A O 1
ATOM 1469 N N . TYR A 1 185 ? 8.475 5.865 2.438 1.00 94.00 185 TYR A N 1
ATOM 1470 C CA . TYR A 1 185 ? 8.371 5.321 1.079 1.00 94.00 185 TYR A CA 1
ATOM 1471 C C . TYR A 1 185 ? 9.180 6.130 0.053 1.00 94.00 185 TYR A C 1
ATOM 1473 O O . TYR A 1 185 ? 9.831 5.565 -0.825 1.00 94.00 185 TYR A O 1
ATOM 1481 N N . HIS A 1 186 ? 9.145 7.459 0.161 1.00 92.44 186 HIS A N 1
ATOM 1482 C CA . HIS A 1 186 ? 9.840 8.379 -0.740 1.00 92.44 186 HIS A CA 1
ATOM 1483 C C . HIS A 1 186 ? 11.248 8.761 -0.268 1.00 92.44 186 HIS A C 1
ATOM 1485 O O . HIS A 1 186 ? 11.902 9.562 -0.937 1.00 92.44 186 HIS A O 1
ATOM 1491 N N . LEU A 1 187 ? 11.721 8.194 0.848 1.00 90.06 187 LEU A N 1
ATOM 1492 C CA . LEU A 1 187 ? 13.018 8.502 1.460 1.00 90.06 187 LEU A CA 1
ATOM 1493 C C . LEU A 1 187 ? 13.196 10.009 1.738 1.00 90.06 187 LEU A C 1
ATOM 1495 O O . LEU A 1 187 ? 14.265 10.581 1.519 1.00 90.06 187 LEU A O 1
ATOM 1499 N N . VAL A 1 188 ? 12.124 10.665 2.191 1.00 88.31 188 VAL A N 1
ATOM 1500 C CA . VAL A 1 188 ? 12.102 12.089 2.546 1.00 88.31 188 VAL A CA 1
ATOM 1501 C C . VAL A 1 188 ? 12.255 12.232 4.056 1.00 88.31 188 VAL A C 1
ATOM 1503 O O . VAL A 1 188 ? 11.401 11.794 4.823 1.00 88.31 188 VAL A O 1
ATOM 1506 N N . GLU A 1 189 ? 13.323 12.896 4.495 1.00 81.56 189 GLU A N 1
ATOM 1507 C CA . GLU A 1 189 ? 13.580 13.109 5.920 1.00 81.56 189 GLU A CA 1
ATOM 1508 C C . GLU A 1 189 ? 12.767 14.288 6.484 1.00 81.56 189 GLU A C 1
ATOM 1510 O O . GLU A 1 189 ? 12.928 15.442 6.077 1.00 81.56 189 GLU A O 1
ATOM 1515 N N . GLY A 1 190 ? 11.905 13.998 7.465 1.00 75.75 190 GLY A N 1
ATOM 1516 C CA . GLY A 1 190 ? 11.125 14.980 8.219 1.00 75.75 190 GLY A CA 1
ATOM 1517 C C . GLY A 1 190 ? 11.657 15.206 9.641 1.00 75.75 190 GLY A C 1
ATOM 1518 O O . GLY A 1 190 ? 12.028 14.275 10.357 1.00 75.75 190 GLY A O 1
ATOM 1519 N N . ASN A 1 191 ? 11.660 16.463 10.102 1.00 77.88 191 ASN A N 1
ATOM 1520 C CA . ASN A 1 191 ? 12.099 16.793 11.468 1.00 77.88 191 ASN A CA 1
ATOM 1521 C C . ASN A 1 191 ? 11.029 16.526 12.540 1.00 77.88 191 ASN A C 1
ATOM 1523 O O . ASN A 1 191 ? 11.378 16.208 13.674 1.00 77.88 191 ASN A O 1
ATOM 1527 N N . ALA A 1 192 ? 9.747 16.687 12.204 1.00 84.75 192 ALA A N 1
ATOM 1528 C CA . ALA A 1 192 ? 8.647 16.636 13.173 1.00 84.75 192 ALA A CA 1
ATOM 1529 C C . ALA A 1 192 ? 7.867 15.313 13.165 1.00 84.75 192 ALA A C 1
ATOM 1531 O O . ALA A 1 192 ? 7.188 15.007 14.140 1.00 84.75 192 ALA A O 1
ATOM 1532 N N . LEU A 1 193 ? 7.962 14.540 12.085 1.00 89.00 193 LEU A N 1
ATOM 1533 C CA . LEU A 1 193 ? 7.252 13.284 11.878 1.00 89.00 193 LEU A CA 1
ATOM 1534 C C . LEU A 1 193 ? 8.269 12.236 11.437 1.00 89.00 193 LEU A C 1
ATOM 1536 O O . LEU A 1 193 ? 9.061 12.506 10.535 1.00 89.00 193 LEU A O 1
ATOM 1540 N N . ARG A 1 194 ? 8.284 11.082 12.105 1.00 90.44 194 ARG A N 1
ATOM 1541 C CA . ARG A 1 194 ? 9.216 9.990 11.811 1.00 90.44 194 ARG A CA 1
ATOM 1542 C C . ARG A 1 194 ? 8.495 8.652 11.815 1.00 90.44 194 ARG A C 1
ATOM 1544 O O . ARG A 1 194 ? 7.679 8.395 12.703 1.00 90.44 194 ARG A O 1
ATOM 1551 N N . GLY A 1 195 ? 8.820 7.819 10.835 1.00 91.31 195 GLY A N 1
ATOM 1552 C CA . GLY A 1 195 ? 8.399 6.428 10.759 1.00 91.31 195 GLY A CA 1
ATOM 1553 C C . GLY A 1 195 ? 9.583 5.486 10.952 1.00 91.31 195 GLY A C 1
ATOM 1554 O O . GLY A 1 195 ? 10.739 5.862 10.781 1.00 91.31 195 GLY A O 1
ATOM 1555 N N . GLU A 1 196 ? 9.301 4.244 11.325 1.00 94.94 196 GLU A N 1
ATOM 1556 C CA . GLU A 1 196 ? 10.269 3.162 11.162 1.00 94.94 196 GLU A CA 1
ATOM 1557 C C . GLU A 1 196 ? 10.482 2.869 9.661 1.00 94.94 196 GLU A C 1
ATOM 1559 O O . GLU A 1 196 ? 9.525 2.988 8.884 1.00 94.94 196 GLU A O 1
ATOM 1564 N N . PRO A 1 197 ? 11.692 2.445 9.246 1.00 93.88 197 PRO A N 1
ATOM 1565 C CA . PRO A 1 197 ? 11.961 2.071 7.861 1.00 93.88 197 PRO A CA 1
ATOM 1566 C C . PRO A 1 197 ? 11.008 0.979 7.361 1.00 93.88 197 PRO A C 1
ATOM 1568 O O . PRO A 1 197 ? 10.740 -0.004 8.060 1.00 93.88 197 PRO A O 1
ATOM 1571 N N . LEU A 1 198 ? 10.520 1.121 6.128 1.00 94.62 198 LEU A N 1
ATOM 1572 C CA . LEU A 1 198 ? 9.600 0.151 5.535 1.00 94.62 198 LEU A CA 1
ATOM 1573 C C . LEU A 1 198 ? 10.323 -1.154 5.173 1.00 94.62 198 LEU A C 1
ATOM 1575 O O . LEU A 1 198 ? 11.308 -1.157 4.439 1.00 94.62 198 LEU A O 1
ATOM 1579 N N . SER A 1 199 ? 9.791 -2.284 5.644 1.00 93.50 199 SER A N 1
ATOM 1580 C CA . SER A 1 199 ? 10.286 -3.623 5.293 1.00 93.50 199 SER A CA 1
ATOM 1581 C C . SER A 1 199 ? 10.096 -3.977 3.816 1.00 93.50 199 SER A C 1
ATOM 1583 O O . SER A 1 199 ? 10.896 -4.728 3.265 1.00 93.50 199 SER A O 1
ATOM 1585 N N . ALA A 1 200 ? 9.050 -3.450 3.175 1.00 89.75 200 ALA A N 1
ATOM 1586 C CA . ALA A 1 200 ? 8.789 -3.656 1.758 1.00 89.75 200 ALA A CA 1
ATOM 1587 C C . ALA A 1 200 ? 8.549 -2.317 1.054 1.00 89.75 200 ALA A C 1
ATOM 1589 O O . ALA A 1 200 ? 7.598 -1.599 1.353 1.00 89.75 200 ALA A O 1
ATOM 1590 N N . VAL A 1 201 ? 9.404 -2.026 0.074 1.00 89.25 201 VAL A N 1
ATOM 1591 C CA . VAL A 1 201 ? 9.321 -0.855 -0.812 1.00 89.25 201 VAL A CA 1
ATOM 1592 C C . VAL A 1 201 ? 9.021 -1.287 -2.244 1.00 89.25 201 VAL A C 1
ATOM 1594 O O . VAL A 1 201 ? 9.264 -2.437 -2.619 1.00 89.25 201 VAL A O 1
ATOM 1597 N N . GLY A 1 202 ? 8.443 -0.400 -3.045 1.00 88.62 202 GLY A N 1
ATOM 1598 C CA . GLY A 1 202 ? 8.080 -0.675 -4.433 1.00 88.62 202 GLY A CA 1
ATOM 1599 C C . GLY A 1 202 ? 8.571 0.400 -5.384 1.00 88.62 202 GLY A C 1
ATOM 1600 O O . GLY A 1 202 ? 9.404 1.236 -5.037 1.00 88.62 202 GLY A O 1
ATOM 1601 N N . GLY A 1 203 ? 8.042 0.350 -6.599 1.00 90.44 203 GLY A N 1
ATOM 1602 C CA . GLY A 1 203 ? 8.296 1.340 -7.630 1.00 90.44 203 GLY A CA 1
ATOM 1603 C C . GLY A 1 203 ? 7.709 2.722 -7.342 1.00 90.44 203 GLY A C 1
ATOM 1604 O O . GLY A 1 203 ? 7.205 3.018 -6.261 1.00 90.44 203 GLY A O 1
ATOM 1605 N N . VAL A 1 204 ? 7.736 3.600 -8.336 1.00 92.62 204 VAL A N 1
ATOM 1606 C CA . VAL A 1 204 ? 7.157 4.941 -8.200 1.00 92.62 204 VAL A CA 1
ATOM 1607 C C . VAL A 1 204 ? 5.640 4.836 -8.030 1.00 92.62 204 VAL A C 1
ATOM 1609 O O . VAL A 1 204 ? 4.968 4.142 -8.791 1.00 92.62 204 VAL A O 1
ATOM 1612 N N . MET A 1 205 ? 5.095 5.540 -7.037 1.00 93.38 205 MET A N 1
ATOM 1613 C CA . MET A 1 205 ? 3.648 5.647 -6.853 1.00 93.38 205 MET A CA 1
ATOM 1614 C C . MET A 1 205 ? 3.061 6.528 -7.954 1.00 93.38 205 MET A C 1
ATOM 1616 O O . MET A 1 205 ? 3.308 7.732 -7.987 1.00 93.38 205 MET A O 1
ATOM 1620 N N . ILE A 1 206 ? 2.289 5.928 -8.858 1.00 93.19 206 ILE A N 1
ATOM 1621 C CA . ILE A 1 206 ? 1.669 6.641 -9.989 1.00 93.19 206 ILE A CA 1
ATOM 1622 C C . ILE A 1 206 ? 0.283 7.193 -9.653 1.00 93.19 206 ILE A C 1
ATOM 1624 O O . ILE A 1 206 ? -0.237 8.059 -10.353 1.00 93.19 206 ILE A O 1
ATOM 1628 N N . GLY A 1 207 ? -0.327 6.694 -8.580 1.00 93.50 207 GLY A N 1
ATOM 1629 C CA . GLY A 1 207 ? -1.653 7.098 -8.150 1.00 93.50 207 GLY A CA 1
ATOM 1630 C C . GLY A 1 207 ? -2.034 6.459 -6.826 1.00 93.50 207 GLY A C 1
ATOM 1631 O O . GLY A 1 207 ? -1.504 5.415 -6.438 1.00 93.50 207 GLY A O 1
ATOM 1632 N N . GLY A 1 208 ? -2.968 7.105 -6.137 1.00 94.38 208 GLY A N 1
ATOM 1633 C CA . GLY A 1 208 ? -3.505 6.631 -4.875 1.00 94.38 208 GLY A CA 1
ATOM 1634 C C . GLY A 1 208 ? -5.006 6.859 -4.786 1.00 94.38 208 GLY A C 1
ATOM 1635 O O . GLY A 1 208 ? -5.517 7.864 -5.281 1.00 94.38 208 GLY A O 1
ATOM 1636 N N . VAL A 1 209 ? -5.706 5.934 -4.140 1.00 95.31 209 VAL A N 1
ATOM 1637 C CA . VAL A 1 209 ? -7.134 6.028 -3.838 1.00 95.31 209 VAL A CA 1
ATOM 1638 C C . VAL A 1 209 ? -7.308 5.971 -2.329 1.00 95.31 209 VAL A C 1
ATOM 1640 O O . VAL A 1 209 ? -6.795 5.068 -1.670 1.00 95.31 209 VAL A O 1
ATOM 1643 N N . VAL A 1 210 ? -8.042 6.938 -1.779 1.00 95.56 210 VAL A N 1
ATOM 1644 C CA . VAL A 1 210 ? -8.458 6.912 -0.375 1.00 95.56 210 VAL A CA 1
ATOM 1645 C C . VAL A 1 210 ? -9.848 6.300 -0.308 1.00 95.56 210 VAL A C 1
ATOM 1647 O O . VAL A 1 210 ? -10.802 6.874 -0.832 1.00 95.56 210 VAL A O 1
ATOM 1650 N N . MET A 1 211 ? -9.961 5.143 0.334 1.00 92.12 211 MET A N 1
ATOM 1651 C CA . MET A 1 211 ? -11.230 4.443 0.486 1.00 92.12 211 MET A CA 1
ATOM 1652 C C . MET A 1 211 ? -12.033 5.075 1.619 1.00 92.12 211 MET A C 1
ATOM 1654 O O . MET A 1 211 ? -11.556 5.181 2.749 1.00 92.12 211 MET A O 1
ATOM 1658 N N . LYS A 1 212 ? -13.256 5.493 1.299 1.00 89.38 212 LYS A N 1
ATOM 1659 C CA . LYS A 1 212 ? -14.263 5.965 2.251 1.00 89.38 212 LYS A CA 1
ATOM 1660 C C . LYS A 1 212 ? -15.598 5.348 1.857 1.00 89.38 212 LYS A C 1
ATOM 1662 O O . LYS A 1 212 ? -15.896 5.279 0.665 1.00 89.38 212 LYS A O 1
ATOM 1667 N N . VAL A 1 213 ? -16.347 4.885 2.850 1.00 75.06 213 VAL A N 1
ATOM 1668 C CA . VAL A 1 213 ? -17.707 4.348 2.706 1.00 75.06 213 VAL A CA 1
ATOM 1669 C C . VAL A 1 213 ? -18.666 5.319 3.371 1.00 75.06 213 VAL A C 1
ATOM 1671 O O . VAL A 1 213 ? -18.275 5.863 4.431 1.00 75.06 213 VAL A O 1
#